Protein AF-A0A0S8EN91-F1 (afdb_monomer_lite)

Foldseek 3Di:
DPPVQVVLLVLLLVLADPQVNVQSVVLCVDPFSVLLVVLLSVLCVVLVNSVLLSLLNNLQCVVCVHDHSLQVSQLSDQFLADPQTCPPSCLLSPPVLLVQLCPQDDFLQSQLLSQLQVLQVLLVALVLADDDSYLVVCNVSSHDHQRSLSNSSSSSSSSSSGGQKKKKWFDFPVDIGIWIWGFGADPVGTFIFIDGSNDDRDPGTHTPPRCDLVHDDDPPSDPDDDGHTQKIWMWGDDSVHIDTAWIAGCDDPQHQKIFGDDDPSNPPDDHGDIDGDPSVVVVVVVVD

Secondary structure (DSSP, 8-state):
--GGGHHHHHHHHHTS-HHHHHHHHHHHHSHHHHHHHHHHHHHHHHHT-HHHHHHHHHHHHHH-SS--HHHHHHHH----SSTTS-SSTTGGG-HHHHHHHHH--SSHHHHHHHHHHHHHHHH-SGGGB---SSHHHHHHHT-B-HHHHHHHHHHHHHHTT---EEEEEEEETTEEEEEEEEEE--TTS-EEEEE-TTSSPPSSPEETTHHHHT-----TT--S--PPP-EEEEEEE-SSSEEEEEEEE-SSTTTTEEEE---TTSTTPPPSEEEE-HHHHHHHHHT-

Structure (mmCIF, N/CA/C/O backbone):
data_AF-A0A0S8EN91-F1
#
_entry.id   AF-A0A0S8EN91-F1
#
loop_
_atom_site.group_PDB
_atom_site.id
_atom_site.type_symbol
_atom_site.label_atom_id
_atom_site.label_alt_id
_atom_site.label_comp_id
_atom_site.label_asym_id
_atom_site.label_entity_id
_atom_site.label_seq_id
_atom_site.pdbx_PDB_ins_code
_atom_site.Cartn_x
_atom_site.Cartn_y
_atom_site.Cartn_z
_atom_site.occupancy
_atom_site.B_iso_or_equiv
_atom_site.auth_seq_id
_atom_site.auth_comp_id
_atom_site.auth_asym_id
_atom_site.auth_atom_id
_atom_site.pdbx_PDB_model_num
ATOM 1 N N . MET A 1 1 ? -12.663 14.207 18.074 1.00 93.38 1 MET A N 1
ATOM 2 C CA . MET A 1 1 ? -13.285 13.915 16.765 1.00 93.38 1 MET A CA 1
ATOM 3 C C . MET A 1 1 ? -14.329 14.985 16.436 1.00 93.38 1 MET A C 1
ATOM 5 O O . MET A 1 1 ? -15.054 15.358 17.364 1.00 93.38 1 MET A O 1
ATOM 9 N N . PRO A 1 2 ? -14.406 15.514 15.198 1.00 94.69 2 PRO A N 1
ATOM 10 C CA . PRO A 1 2 ? -15.497 16.395 14.769 1.00 94.69 2 PRO A CA 1
ATOM 11 C C . PRO A 1 2 ? -16.867 15.740 15.005 1.00 94.69 2 PRO A C 1
ATOM 13 O O . PRO A 1 2 ? -16.958 14.524 14.828 1.00 94.69 2 PRO A O 1
ATOM 16 N N . PRO A 1 3 ? -17.915 16.494 15.398 1.00 96.81 3 PRO A N 1
ATOM 17 C CA . PRO A 1 3 ? -19.234 15.932 15.707 1.00 96.81 3 PRO A CA 1
ATOM 18 C C . PRO A 1 3 ? -19.792 15.009 14.620 1.00 96.81 3 PRO A C 1
ATOM 20 O O . PRO A 1 3 ? -20.250 13.917 14.933 1.00 96.81 3 PRO A O 1
ATOM 23 N N . THR A 1 4 ? -19.644 15.400 13.353 1.00 96.44 4 THR A N 1
ATOM 24 C CA . THR A 1 4 ? -20.135 14.670 12.173 1.00 96.44 4 THR A CA 1
ATOM 25 C C . THR A 1 4 ? -19.460 13.320 11.925 1.00 96.44 4 THR A C 1
ATOM 27 O O . THR A 1 4 ? -19.969 12.533 11.139 1.00 96.44 4 THR A O 1
ATOM 30 N N . LEU A 1 5 ? -18.324 13.035 12.571 1.00 97.69 5 LEU A N 1
ATOM 31 C CA . LEU A 1 5 ? -17.568 11.788 12.398 1.00 97.69 5 LEU A CA 1
ATOM 32 C C . LEU A 1 5 ? -17.550 10.920 13.662 1.00 97.69 5 LEU A C 1
ATOM 34 O O . LEU A 1 5 ? -16.896 9.880 13.674 1.00 97.69 5 LEU A O 1
ATOM 38 N N . ARG A 1 6 ? -18.215 11.342 14.749 1.00 97.38 6 ARG A N 1
ATOM 39 C CA . ARG A 1 6 ? -18.190 10.616 16.034 1.00 97.38 6 ARG A CA 1
ATOM 40 C C . ARG A 1 6 ? -18.806 9.227 15.925 1.00 97.38 6 ARG A C 1
ATOM 42 O O . ARG A 1 6 ? -18.239 8.290 16.473 1.00 97.38 6 ARG A O 1
ATOM 49 N N . GLU A 1 7 ? -19.912 9.101 15.201 1.00 97.75 7 GLU A N 1
ATOM 50 C CA . GLU A 1 7 ? -20.583 7.819 14.980 1.00 97.75 7 GLU A CA 1
ATOM 51 C C . GLU A 1 7 ? -19.698 6.863 14.176 1.00 97.75 7 GLU A C 1
ATOM 53 O O . GLU A 1 7 ? -19.416 5.759 14.630 1.00 97.75 7 GLU A O 1
ATOM 58 N N . THR A 1 8 ? -19.156 7.313 13.038 1.00 98.12 8 THR A N 1
ATOM 59 C CA . THR A 1 8 ? -18.211 6.519 12.236 1.00 98.12 8 THR A CA 1
ATOM 60 C C . THR A 1 8 ? -16.987 6.106 13.055 1.00 98.12 8 THR A C 1
ATOM 62 O O . THR A 1 8 ? -16.566 4.953 13.002 1.00 98.12 8 THR A O 1
ATOM 65 N N . PHE A 1 9 ? -16.427 7.028 13.845 1.00 98.44 9 PHE A N 1
ATOM 66 C CA . PHE A 1 9 ? -15.305 6.739 14.735 1.00 98.44 9 PHE A CA 1
ATOM 67 C C . PHE A 1 9 ? -15.651 5.654 15.761 1.00 98.44 9 PHE A C 1
ATOM 69 O O . PHE A 1 9 ? -14.858 4.734 15.935 1.00 98.44 9 PHE A O 1
ATOM 76 N N . ALA A 1 10 ? -16.806 5.754 16.427 1.00 98.31 10 ALA A N 1
ATOM 77 C CA . ALA A 1 10 ? -17.246 4.782 17.425 1.00 98.31 10 ALA A CA 1
ATOM 78 C C . ALA A 1 10 ? -17.505 3.407 16.792 1.00 98.31 10 ALA A C 1
ATOM 80 O O . ALA A 1 10 ? -16.958 2.410 17.253 1.00 98.31 10 ALA A O 1
ATOM 81 N N . ARG A 1 11 ? -18.220 3.368 15.665 1.00 98.38 11 ARG A N 1
ATOM 82 C CA . ARG A 1 11 ? -18.542 2.133 14.942 1.00 98.38 11 ARG A CA 1
ATOM 83 C C . ARG A 1 11 ? -17.296 1.369 14.485 1.00 98.38 11 ARG A C 1
ATOM 85 O O . ARG A 1 11 ? -17.225 0.154 14.631 1.00 98.38 11 ARG A O 1
ATOM 92 N N . LEU A 1 12 ? -16.295 2.067 13.940 1.00 98.44 12 LEU A N 1
ATOM 93 C CA . LEU A 1 12 ? -15.030 1.437 13.533 1.00 98.44 12 LEU A CA 1
ATOM 94 C C . LEU A 1 12 ? -14.147 1.057 14.727 1.00 98.44 12 LEU A C 1
ATOM 96 O O . LEU A 1 12 ? -13.393 0.092 14.653 1.00 98.44 12 LEU A O 1
ATOM 100 N N . ARG A 1 13 ? -14.247 1.785 15.840 1.00 98.19 13 ARG A N 1
ATOM 101 C CA . ARG A 1 13 ? -13.565 1.433 17.088 1.00 98.19 13 ARG A CA 1
ATOM 102 C C . ARG A 1 13 ? -14.118 0.134 17.680 1.00 98.19 13 ARG A C 1
ATOM 104 O O . ARG A 1 13 ? -13.341 -0.693 18.139 1.00 98.19 13 ARG A O 1
ATOM 111 N N . GLU A 1 14 ? -15.434 -0.060 17.665 1.00 98.38 14 GLU A N 1
ATOM 112 C CA . GLU A 1 14 ? -16.113 -1.220 18.268 1.00 98.38 14 GLU A CA 1
ATOM 113 C C . GLU A 1 14 ? -15.706 -2.569 17.669 1.00 98.38 14 GLU A C 1
ATOM 115 O O . GLU A 1 14 ? -15.802 -3.592 18.342 1.00 98.38 14 GLU A O 1
ATOM 120 N N . VAL A 1 15 ? -15.227 -2.586 16.423 1.00 98.19 15 VAL A N 1
ATOM 121 C CA . VAL A 1 15 ? -14.801 -3.829 15.767 1.00 98.19 15 VAL A CA 1
ATOM 122 C C . VAL A 1 15 ? -13.373 -4.259 16.108 1.00 98.19 15 VAL A C 1
ATOM 124 O O . VAL A 1 15 ? -12.954 -5.334 15.685 1.00 98.19 15 VAL A O 1
ATOM 127 N N . LEU A 1 16 ? -12.630 -3.426 16.837 1.00 98.31 16 LEU A N 1
ATOM 128 C CA . LEU A 1 16 ? -11.265 -3.696 17.280 1.00 98.31 16 LEU A CA 1
ATOM 129 C C . LEU A 1 16 ? -11.263 -4.337 18.674 1.00 98.31 16 LEU A C 1
ATOM 131 O O . LEU A 1 16 ? -12.123 -4.039 19.507 1.00 98.31 16 LEU A O 1
ATOM 135 N N . SER A 1 17 ? -10.241 -5.140 18.971 1.00 97.94 17 SER A N 1
ATOM 136 C CA . SER A 1 17 ? -9.926 -5.591 20.328 1.00 97.94 17 SER A CA 1
ATOM 137 C C . SER A 1 17 ? -9.656 -4.415 21.270 1.00 97.94 17 SER A C 1
ATOM 139 O O . SER A 1 17 ? -9.252 -3.333 20.843 1.00 97.94 17 SER A O 1
ATOM 141 N N . SER A 1 18 ? -9.785 -4.626 22.583 1.00 98.00 18 SER A N 1
ATOM 142 C CA . SER A 1 18 ? -9.524 -3.586 23.593 1.00 98.00 18 SER A CA 1
ATOM 143 C C . SER A 1 18 ? -8.134 -2.944 23.464 1.00 98.00 18 SER A C 1
ATOM 145 O O . SER A 1 18 ? -7.977 -1.745 23.699 1.00 98.00 18 SER A O 1
ATOM 147 N N . ALA A 1 19 ? -7.123 -3.719 23.055 1.00 97.50 19 ALA A N 1
ATOM 148 C CA . ALA A 1 19 ? -5.770 -3.213 22.841 1.00 97.50 19 ALA A CA 1
ATOM 149 C C . ALA A 1 19 ? -5.716 -2.216 21.671 1.00 97.50 19 ALA A C 1
ATOM 151 O O . ALA A 1 19 ? -5.199 -1.106 21.827 1.00 97.50 19 ALA A O 1
ATOM 152 N N . ASN A 1 20 ? -6.305 -2.563 20.526 1.00 98.25 20 ASN A N 1
ATOM 153 C CA . ASN A 1 20 ? -6.340 -1.684 19.359 1.00 98.25 20 ASN A CA 1
ATOM 154 C C . ASN A 1 20 ? -7.375 -0.557 19.481 1.00 98.25 20 ASN A C 1
ATOM 156 O O . ASN A 1 20 ? -7.151 0.518 18.929 1.00 98.25 20 ASN A O 1
ATOM 160 N N . GLN A 1 21 ? -8.431 -0.717 20.284 1.00 98.19 21 GLN A N 1
ATOM 161 C CA . GLN A 1 21 ? -9.287 0.397 20.705 1.00 98.19 21 GLN A CA 1
ATOM 162 C C . GLN A 1 21 ? -8.473 1.465 21.442 1.00 98.19 21 GLN A C 1
ATOM 164 O O . GLN A 1 21 ? -8.584 2.648 21.131 1.00 98.19 21 GLN A O 1
ATOM 169 N N . ALA A 1 22 ? -7.582 1.065 22.356 1.00 97.75 22 ALA A N 1
ATOM 170 C CA . ALA A 1 22 ? -6.708 2.014 23.040 1.00 97.75 22 ALA A CA 1
ATOM 171 C C . ALA A 1 22 ? -5.732 2.711 22.069 1.00 97.75 22 ALA A C 1
ATOM 173 O O . ALA A 1 22 ? -5.430 3.891 22.246 1.00 97.75 22 ALA A O 1
ATOM 174 N N . VAL A 1 23 ? -5.239 2.017 21.034 1.00 97.12 23 VAL A N 1
ATOM 175 C CA . VAL A 1 23 ? -4.419 2.625 19.963 1.00 97.12 23 VAL A CA 1
ATOM 176 C C . VAL A 1 23 ? -5.234 3.646 19.167 1.00 97.12 23 VAL A C 1
ATOM 178 O O . VAL A 1 23 ? -4.770 4.767 18.960 1.00 97.12 23 VAL A O 1
ATOM 181 N N . TRP A 1 24 ? -6.451 3.279 18.766 1.00 97.62 24 TRP A N 1
ATOM 182 C CA . TRP A 1 24 ? -7.404 4.124 18.045 1.00 97.62 24 TRP A CA 1
ATOM 183 C C . TRP A 1 24 ? -7.741 5.400 18.833 1.00 97.62 24 TRP A C 1
ATOM 185 O O . TRP A 1 24 ? -7.684 6.511 18.298 1.00 97.62 24 TRP A O 1
ATOM 195 N N . ASP A 1 25 ? -7.979 5.259 20.137 1.00 97.44 25 ASP A N 1
ATOM 196 C CA . ASP A 1 25 ? -8.236 6.377 21.043 1.00 97.44 25 ASP A CA 1
ATOM 197 C C . ASP A 1 25 ? -7.000 7.273 21.190 1.00 97.44 25 ASP A C 1
ATOM 199 O O . ASP A 1 25 ? -7.108 8.493 21.064 1.00 97.44 25 ASP A O 1
ATOM 203 N N . ARG A 1 26 ? -5.797 6.709 21.372 1.00 95.75 26 ARG A N 1
ATOM 204 C CA . ARG A 1 26 ? -4.550 7.501 21.408 1.00 95.75 26 ARG A CA 1
ATOM 205 C C . ARG A 1 26 ? -4.303 8.248 20.097 1.00 95.75 26 ARG A C 1
ATOM 207 O O . ARG A 1 26 ? -3.921 9.420 20.127 1.00 95.75 26 ARG A O 1
ATOM 214 N N . ALA A 1 27 ? -4.556 7.613 18.952 1.00 94.19 27 ALA A N 1
ATOM 215 C CA . ALA A 1 27 ? -4.441 8.243 17.639 1.00 94.19 27 ALA A CA 1
ATOM 216 C C . ALA A 1 27 ? -5.359 9.474 17.525 1.00 94.19 27 ALA A C 1
ATOM 218 O O . ALA A 1 27 ? -4.936 10.510 17.016 1.00 94.19 27 ALA A O 1
ATOM 219 N N . ALA A 1 28 ? -6.569 9.418 18.091 1.00 95.62 28 ALA A N 1
ATOM 220 C CA . ALA A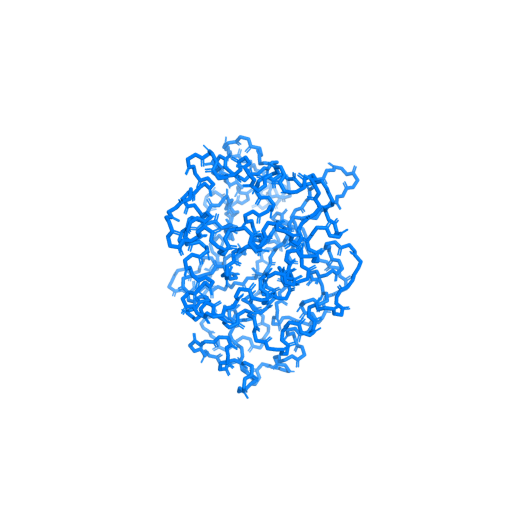 1 28 ? -7.500 10.546 18.113 1.00 95.62 28 ALA A CA 1
ATOM 221 C C . ALA A 1 28 ? -7.039 11.746 18.969 1.00 95.62 28 ALA A C 1
ATOM 223 O O . ALA A 1 28 ? -7.580 12.844 18.797 1.00 95.62 28 ALA A O 1
ATOM 224 N N . HIS A 1 29 ? -6.057 11.557 19.860 1.00 93.75 29 HIS A N 1
ATOM 225 C CA . HIS A 1 29 ? -5.486 12.601 20.722 1.00 93.75 29 HIS A CA 1
ATOM 226 C C . HIS A 1 29 ? -4.140 13.150 20.216 1.00 93.75 29 HIS A C 1
ATOM 228 O O . HIS A 1 29 ? -3.731 14.236 20.619 1.00 93.75 29 HIS A O 1
ATOM 234 N N . SER A 1 30 ? -3.458 12.448 19.308 1.00 90.94 30 SER A N 1
ATOM 235 C CA . SER A 1 30 ? -2.200 12.905 18.704 1.00 90.94 30 SER A CA 1
ATOM 236 C C . SER A 1 30 ? -2.473 13.820 17.498 1.00 90.94 30 SER A C 1
ATOM 238 O O . SER A 1 30 ? -3.222 13.404 16.617 1.00 90.94 30 SER A O 1
ATOM 240 N N . PRO A 1 31 ? -1.873 15.025 17.379 1.00 90.12 31 PRO A N 1
ATOM 241 C CA . PRO A 1 31 ? -2.202 15.974 16.308 1.00 90.12 31 PRO A CA 1
ATOM 242 C C . PRO A 1 31 ? -2.113 15.397 14.888 1.00 90.12 31 PRO A C 1
ATOM 244 O O . PRO A 1 31 ? -3.060 15.529 14.115 1.00 90.12 31 PRO A O 1
ATOM 247 N N . PHE A 1 32 ? -1.013 14.712 14.556 1.00 87.88 32 PHE A N 1
ATOM 248 C CA . PHE A 1 32 ? -0.814 14.127 13.226 1.00 87.88 32 PHE A CA 1
ATOM 249 C C . PHE A 1 32 ? -1.827 13.010 12.937 1.00 87.88 32 PHE A C 1
ATOM 251 O O . PHE A 1 32 ? -2.553 13.061 11.943 1.00 87.88 32 PHE A O 1
ATOM 258 N N . HIS A 1 33 ? -1.920 12.026 13.837 1.00 91.62 33 HIS A N 1
ATOM 259 C CA . HIS A 1 33 ? -2.806 10.876 13.664 1.00 91.62 33 HIS A CA 1
ATOM 260 C C . HIS A 1 33 ? -4.281 11.280 13.690 1.00 91.62 33 HIS A C 1
ATOM 262 O O . HIS A 1 33 ? -5.071 10.737 12.929 1.00 91.62 33 HIS A O 1
ATOM 268 N N . ARG A 1 34 ? -4.657 12.278 14.495 1.00 93.44 34 ARG A N 1
ATOM 269 C CA . ARG A 1 34 ? -6.014 12.827 14.533 1.00 93.44 34 ARG A CA 1
ATOM 270 C C . ARG A 1 34 ? -6.393 13.444 13.196 1.00 93.44 34 ARG A C 1
ATOM 272 O O . ARG A 1 34 ? -7.492 13.183 12.724 1.00 93.44 34 ARG A O 1
ATOM 279 N N . THR A 1 35 ? -5.517 14.246 12.589 1.00 91.62 35 THR A N 1
ATOM 280 C CA . THR A 1 35 ? -5.774 14.839 11.266 1.00 91.62 35 THR A CA 1
ATOM 281 C C . THR A 1 35 ? -5.930 13.756 10.207 1.00 91.62 35 THR A C 1
ATOM 283 O O . THR A 1 35 ? -6.902 13.780 9.455 1.00 91.62 35 THR A O 1
ATOM 286 N N . TYR A 1 36 ? -5.033 12.769 10.204 1.00 91.31 36 TYR A N 1
ATOM 287 C CA . TYR A 1 36 ? -5.117 11.622 9.304 1.00 91.31 36 TYR A CA 1
ATOM 288 C C . TYR A 1 36 ? -6.430 10.847 9.487 1.00 91.31 36 TYR A C 1
ATOM 290 O O . TYR A 1 36 ? -7.153 10.599 8.527 1.00 91.31 36 TYR A O 1
ATOM 298 N N . LEU A 1 37 ? -6.773 10.509 10.730 1.00 93.81 37 LEU A N 1
ATOM 299 C CA . LEU A 1 37 ? -7.965 9.742 11.059 1.00 93.81 37 LEU A CA 1
ATOM 300 C C . LEU A 1 37 ? -9.236 10.503 10.676 1.00 93.81 37 LEU A C 1
ATOM 302 O O . LEU A 1 37 ? -10.096 9.948 10.009 1.00 93.81 37 LEU A O 1
ATOM 306 N N . VAL A 1 38 ? -9.341 11.788 11.025 1.00 94.88 38 VAL A N 1
ATOM 307 C CA . VAL A 1 38 ? -10.465 12.646 10.610 1.00 94.88 38 VAL A CA 1
ATOM 308 C C . VAL A 1 38 ? -10.626 12.639 9.096 1.00 94.88 38 VAL A C 1
ATOM 310 O O . VAL A 1 38 ? -11.744 12.493 8.605 1.00 94.88 38 VAL A O 1
ATOM 313 N N . ASN A 1 39 ? -9.515 12.775 8.371 1.00 92.19 39 ASN A N 1
ATOM 314 C CA . ASN A 1 39 ? -9.512 12.751 6.922 1.00 92.19 39 ASN A CA 1
ATOM 315 C C . ASN A 1 39 ? -10.056 11.404 6.422 1.00 92.19 39 ASN A C 1
ATOM 317 O O . ASN A 1 39 ? -11.104 11.396 5.784 1.00 92.19 39 ASN A O 1
ATOM 321 N N . MET A 1 40 ? -9.452 10.275 6.811 1.00 92.88 40 MET A N 1
ATOM 322 C CA . MET A 1 40 ? -9.872 8.934 6.376 1.00 92.88 40 MET A CA 1
ATOM 323 C C . MET A 1 40 ? -11.323 8.599 6.739 1.00 92.88 40 MET A C 1
ATOM 325 O O . MET A 1 40 ? -12.033 8.017 5.924 1.00 92.88 40 MET A O 1
ATOM 329 N N . LEU A 1 41 ? -11.800 9.001 7.919 1.00 95.19 41 LEU A N 1
ATOM 330 C CA . LEU A 1 41 ? -13.192 8.789 8.322 1.00 95.19 41 LEU A CA 1
ATOM 331 C C . LEU A 1 41 ? -14.158 9.613 7.474 1.00 95.19 41 LEU A C 1
ATOM 333 O O . LEU A 1 41 ? -15.165 9.085 7.014 1.00 95.19 41 LEU A O 1
ATOM 337 N N . TYR A 1 42 ? -13.839 10.883 7.211 1.00 94.44 42 TYR A N 1
ATOM 338 C CA . TYR A 1 42 ? -14.623 11.696 6.284 1.00 94.44 42 TYR A CA 1
ATOM 339 C C . TYR A 1 42 ? -14.674 11.051 4.896 1.00 94.44 42 TYR A C 1
ATOM 341 O O . TYR A 1 42 ? -15.748 10.970 4.301 1.00 94.44 42 TYR A O 1
ATOM 349 N N . ARG A 1 43 ? -13.536 10.537 4.409 1.00 91.38 43 ARG A N 1
ATOM 350 C CA . ARG A 1 43 ? -13.439 9.829 3.127 1.00 91.38 43 ARG A CA 1
ATOM 351 C C . ARG A 1 43 ? -14.355 8.614 3.084 1.00 91.38 43 ARG A C 1
ATOM 353 O O . ARG A 1 43 ? -15.216 8.546 2.211 1.00 91.38 43 ARG A O 1
ATOM 360 N N . ALA A 1 44 ? -14.202 7.713 4.050 1.00 93.94 44 ALA A N 1
ATOM 361 C CA . ALA A 1 44 ? -14.976 6.482 4.138 1.00 93.94 44 ALA A CA 1
ATOM 362 C C . ALA A 1 44 ? -16.484 6.759 4.222 1.00 93.94 44 ALA A C 1
ATOM 364 O O . ALA A 1 44 ? -17.258 6.153 3.484 1.00 93.94 44 ALA A O 1
ATOM 365 N N . SER A 1 45 ? -16.898 7.725 5.050 1.00 95.38 45 SER A N 1
ATOM 366 C CA . SER A 1 45 ? -18.308 8.105 5.182 1.00 95.38 45 SER A CA 1
ATOM 367 C C . SER A 1 45 ? -18.867 8.741 3.910 1.00 95.38 45 SER A C 1
ATOM 369 O O . SER A 1 45 ? -19.998 8.454 3.534 1.00 95.38 45 SER A O 1
ATOM 371 N N . ARG A 1 46 ? -18.093 9.588 3.217 1.00 94.25 46 ARG A N 1
ATOM 372 C CA . ARG A 1 46 ? -18.549 10.264 1.989 1.00 94.25 46 ARG A CA 1
ATOM 373 C C . ARG A 1 46 ? -18.725 9.319 0.810 1.00 94.25 46 ARG A C 1
ATOM 375 O O . ARG A 1 46 ? -19.607 9.568 -0.004 1.00 94.25 46 ARG A O 1
ATOM 382 N N . VAL A 1 47 ? -17.895 8.282 0.708 1.00 93.31 47 VAL A N 1
ATOM 383 C CA . VAL A 1 47 ? -17.980 7.295 -0.383 1.00 93.31 47 VAL A CA 1
ATOM 384 C C . VAL A 1 47 ? -18.763 6.037 0.006 1.00 93.31 47 VAL A C 1
ATOM 386 O O . VAL A 1 47 ? -18.910 5.148 -0.821 1.00 93.31 47 VAL A O 1
ATOM 389 N N . GLY A 1 48 ? -19.285 5.970 1.236 1.00 95.44 48 GLY A N 1
ATOM 390 C CA . GLY A 1 48 ? -20.179 4.900 1.683 1.00 95.44 48 GLY A CA 1
ATOM 391 C C . GLY A 1 48 ? -19.501 3.555 1.957 1.00 95.44 48 GLY A C 1
ATOM 392 O O . GLY A 1 48 ? -20.160 2.537 1.819 1.00 95.44 48 GLY A O 1
ATOM 393 N N . VAL A 1 49 ? -18.220 3.540 2.351 1.00 96.12 49 VAL A N 1
ATOM 394 C CA . VAL A 1 49 ? -17.413 2.304 2.524 1.00 96.12 49 VAL A CA 1
ATOM 395 C C . VAL A 1 49 ? -17.027 2.009 3.979 1.00 96.12 49 VAL A C 1
ATOM 397 O O . VAL A 1 49 ? -15.994 1.406 4.278 1.00 96.12 49 VAL A O 1
ATOM 400 N N . VAL A 1 50 ? -17.816 2.514 4.930 1.00 97.56 50 VAL A N 1
ATOM 401 C CA . VAL A 1 50 ? -17.549 2.340 6.370 1.00 97.56 50 VAL A CA 1
ATOM 402 C C . VAL A 1 50 ? -17.621 0.862 6.766 1.00 97.56 50 VAL A C 1
ATOM 404 O O . VAL A 1 50 ? -16.845 0.416 7.609 1.00 97.56 50 VAL A O 1
ATOM 407 N N . ASP A 1 51 ? -18.509 0.093 6.146 1.00 98.25 51 ASP A N 1
ATOM 408 C CA . ASP A 1 51 ? -18.755 -1.313 6.472 1.00 98.25 51 ASP A CA 1
ATOM 409 C C . ASP A 1 51 ? -17.593 -2.189 5.999 1.00 98.25 51 ASP A C 1
ATOM 411 O O . ASP A 1 51 ? -17.071 -3.016 6.750 1.00 98.25 51 ASP A O 1
ATOM 415 N N . GLU A 1 52 ? -17.114 -1.950 4.783 1.00 98.25 52 GLU A N 1
ATOM 416 C CA . GLU A 1 52 ? -15.942 -2.606 4.219 1.00 98.25 52 GLU A CA 1
ATOM 417 C C . GLU A 1 52 ? -14.688 -2.244 5.012 1.00 98.25 52 GLU A C 1
ATOM 419 O O . GLU A 1 52 ? -13.885 -3.123 5.334 1.00 98.25 52 GLU A O 1
ATOM 424 N N . LEU A 1 53 ? -14.541 -0.977 5.412 1.00 97.94 53 LEU A N 1
ATOM 425 C CA . LEU A 1 53 ? -13.448 -0.557 6.282 1.00 97.94 53 LEU A CA 1
ATOM 426 C C . LEU A 1 53 ? -13.508 -1.249 7.652 1.00 97.94 53 LEU A C 1
ATOM 428 O O . LEU A 1 53 ? -12.470 -1.648 8.178 1.00 97.94 53 LEU A O 1
ATOM 432 N N . ALA A 1 54 ? -14.703 -1.461 8.208 1.00 98.50 54 ALA A N 1
ATOM 433 C CA . ALA A 1 54 ? -14.878 -2.231 9.436 1.00 98.50 54 ALA A CA 1
ATOM 434 C C . ALA A 1 54 ? -14.421 -3.690 9.258 1.00 98.50 54 ALA A C 1
ATOM 436 O O . ALA A 1 54 ? -13.753 -4.239 10.135 1.00 98.50 54 ALA A O 1
ATOM 437 N N . VAL A 1 55 ? -14.717 -4.319 8.113 1.00 98.62 55 VAL A N 1
ATOM 438 C CA . VAL A 1 55 ? -14.210 -5.664 7.779 1.00 98.62 55 VAL A CA 1
ATOM 439 C C . VAL A 1 55 ? -12.682 -5.675 7.714 1.00 98.62 55 VAL A C 1
ATOM 441 O O . VAL A 1 55 ? -12.051 -6.569 8.279 1.00 98.62 55 VAL A O 1
ATOM 444 N N . VAL A 1 56 ? -12.074 -4.675 7.073 1.00 98.19 56 VAL A N 1
ATOM 445 C CA . VAL A 1 56 ? -10.613 -4.537 7.016 1.00 98.19 56 VAL A CA 1
ATOM 446 C C . VAL A 1 56 ? -10.009 -4.386 8.413 1.00 98.19 56 VAL A C 1
ATOM 448 O O . VAL A 1 56 ? -9.022 -5.052 8.721 1.00 98.19 56 VAL A O 1
ATOM 451 N N . LEU A 1 57 ? -10.606 -3.562 9.276 1.00 98.50 57 LEU A N 1
ATOM 452 C CA . LEU A 1 57 ? -10.136 -3.370 10.649 1.00 98.50 57 LEU A CA 1
ATOM 453 C C . LEU A 1 57 ? -10.249 -4.643 11.493 1.00 98.50 57 LEU A C 1
ATOM 455 O O . LEU A 1 57 ? -9.325 -4.937 12.243 1.00 98.50 57 LEU A O 1
ATOM 459 N N . LYS A 1 58 ? -11.308 -5.446 11.321 1.00 98.50 58 LYS A N 1
ATOM 460 C CA . LYS A 1 58 ? -11.406 -6.773 11.959 1.00 98.50 58 LYS A CA 1
ATOM 461 C C . LYS A 1 58 ? -10.275 -7.700 11.519 1.00 98.50 58 LYS A C 1
ATOM 463 O O . LYS A 1 58 ? -9.677 -8.380 12.347 1.00 98.50 58 LYS A O 1
ATOM 468 N N . ARG A 1 59 ? -9.965 -7.720 10.217 1.00 98.38 59 ARG A N 1
ATOM 469 C CA . ARG A 1 59 ? -8.850 -8.515 9.676 1.00 98.38 59 ARG A CA 1
ATOM 470 C C . ARG A 1 59 ? -7.516 -8.034 10.244 1.00 98.38 59 ARG A C 1
ATOM 472 O O . ARG A 1 59 ? -6.731 -8.860 10.693 1.00 98.38 59 ARG A O 1
ATOM 479 N N . PHE A 1 60 ? -7.296 -6.719 10.277 1.00 98.12 60 PHE A N 1
ATOM 480 C CA . PHE A 1 60 ? -6.108 -6.102 10.869 1.00 98.12 60 PHE A CA 1
ATOM 481 C C . PHE A 1 60 ? -5.942 -6.474 12.343 1.00 98.12 60 PHE A C 1
ATOM 483 O O . PHE A 1 60 ? -4.871 -6.914 12.746 1.00 98.12 60 PHE A O 1
ATOM 490 N N . ASP A 1 61 ? -7.005 -6.342 13.132 1.00 98.19 61 ASP A N 1
ATOM 491 C CA . ASP A 1 61 ? -6.997 -6.662 14.557 1.00 98.19 61 ASP A CA 1
ATOM 492 C C . ASP A 1 61 ? -6.676 -8.139 14.810 1.00 98.19 61 ASP A C 1
ATOM 494 O O . ASP A 1 61 ? -5.876 -8.456 15.686 1.00 98.19 61 ASP A O 1
ATOM 498 N N . HIS A 1 62 ? -7.218 -9.034 13.981 1.00 97.56 62 HIS A N 1
ATOM 499 C CA . HIS A 1 62 ? -6.926 -10.462 14.054 1.00 97.56 62 HIS A CA 1
ATOM 500 C C . HIS A 1 62 ? -5.445 -10.779 13.793 1.00 97.56 62 HIS A C 1
ATOM 502 O O . HIS A 1 62 ? -4.854 -11.589 14.506 1.00 97.56 62 HIS A O 1
ATOM 508 N N . VAL A 1 63 ? -4.829 -10.144 12.790 1.00 96.31 63 VAL A N 1
ATOM 509 C CA . VAL A 1 63 ? -3.424 -10.412 12.427 1.00 96.31 63 VAL A CA 1
ATOM 510 C C . VAL A 1 63 ? -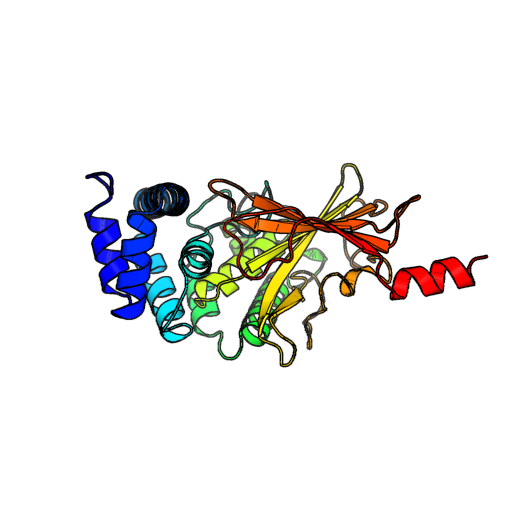2.419 -9.631 13.275 1.00 96.31 63 VAL A C 1
ATOM 512 O O . VAL A 1 63 ? -1.259 -10.026 13.377 1.00 96.31 63 VAL A O 1
ATOM 515 N N . ARG A 1 64 ? -2.844 -8.516 13.878 1.00 94.69 64 ARG A N 1
ATOM 516 C CA . ARG A 1 64 ? -2.035 -7.627 14.721 1.00 94.69 64 ARG A CA 1
ATOM 517 C C . ARG A 1 64 ? -2.847 -7.210 15.959 1.00 94.69 64 ARG A C 1
ATOM 519 O O . ARG A 1 64 ? -3.240 -6.046 16.068 1.00 94.69 64 ARG A O 1
ATOM 526 N N . PRO A 1 65 ? -3.053 -8.119 16.934 1.00 91.25 65 PRO A N 1
ATOM 527 C CA . PRO A 1 65 ? -3.846 -7.834 18.139 1.00 91.25 65 PRO A CA 1
ATOM 528 C C . PRO A 1 65 ? -3.211 -6.763 19.038 1.00 91.25 65 PRO A C 1
ATOM 530 O O . PRO A 1 65 ? -3.868 -6.187 19.900 1.00 91.25 65 PRO A O 1
ATOM 533 N N . GLN A 1 66 ? -1.923 -6.483 18.836 1.00 91.88 66 GLN A N 1
ATOM 534 C CA . GLN A 1 66 ? -1.204 -5.378 19.453 1.00 91.88 66 GLN A CA 1
ATOM 535 C C . GLN A 1 66 ? -0.525 -4.573 18.350 1.00 91.88 66 GLN A C 1
ATOM 537 O O . GLN A 1 66 ? 0.496 -4.990 17.805 1.00 91.88 66 GLN A O 1
ATOM 542 N N . SER A 1 67 ? -1.116 -3.434 17.998 1.00 93.69 67 SER A N 1
ATOM 543 C CA . SER A 1 67 ? -0.573 -2.544 16.976 1.00 93.69 67 SER A CA 1
ATOM 544 C C . SER A 1 67 ? -0.063 -1.223 17.547 1.00 93.69 67 SER A C 1
ATOM 546 O O . SER A 1 67 ? -0.318 -0.860 18.699 1.00 93.69 67 SER A O 1
ATOM 548 N N . ASP A 1 68 ? 0.661 -0.486 16.712 1.00 91.88 68 ASP A N 1
ATOM 549 C CA . ASP A 1 68 ? 0.974 0.917 16.936 1.00 91.88 68 ASP A CA 1
ATOM 550 C C . ASP A 1 68 ? 0.073 1.824 16.065 1.00 91.88 68 ASP A C 1
ATOM 552 O O . ASP A 1 68 ? -0.577 1.356 15.118 1.00 91.88 68 ASP A O 1
ATOM 556 N N . PRO A 1 69 ? 0.012 3.139 16.356 1.00 91.75 69 PRO A N 1
ATOM 557 C CA . PRO A 1 69 ? -0.779 4.067 15.555 1.00 91.75 69 PRO A CA 1
ATOM 558 C C . PRO A 1 69 ? -0.379 4.099 14.077 1.00 91.75 69 PRO A C 1
ATOM 560 O O . PRO A 1 69 ? -1.232 4.345 13.227 1.00 91.75 69 PRO A O 1
ATOM 563 N N . ALA A 1 70 ? 0.889 3.860 13.740 1.00 88.94 70 ALA A N 1
ATOM 564 C CA . ALA A 1 70 ? 1.356 3.965 12.368 1.00 88.94 70 ALA A CA 1
ATOM 565 C C . ALA A 1 70 ? 0.863 2.801 11.499 1.00 88.94 70 ALA A C 1
ATOM 567 O O . ALA A 1 70 ? 0.425 3.042 10.370 1.00 88.94 70 ALA A O 1
ATOM 568 N N . ALA A 1 71 ? 0.877 1.578 12.029 1.00 92.00 71 ALA A N 1
ATOM 569 C CA . ALA A 1 71 ? 0.313 0.397 11.389 1.00 92.00 71 ALA A CA 1
ATOM 570 C C . ALA A 1 71 ? -1.204 0.543 11.210 1.00 92.00 71 ALA A C 1
ATOM 572 O O . ALA A 1 71 ? -1.723 0.316 10.117 1.00 92.00 71 ALA A O 1
ATOM 573 N N . LEU A 1 72 ? -1.898 1.004 12.255 1.00 93.81 72 LEU A N 1
ATOM 574 C CA . LEU A 1 72 ? -3.336 1.253 12.199 1.00 93.81 72 LEU A CA 1
ATOM 575 C C . LEU A 1 72 ? -3.687 2.319 11.151 1.00 93.81 72 LEU A C 1
ATOM 577 O O . LEU A 1 72 ? -4.612 2.134 10.375 1.00 93.81 72 LEU A O 1
ATOM 581 N N . MET A 1 73 ? -2.951 3.430 11.076 1.00 91.88 73 MET A N 1
ATOM 582 C CA . MET A 1 73 ? -3.209 4.434 10.037 1.00 91.88 73 MET A CA 1
ATOM 583 C C . MET A 1 73 ? -2.869 3.910 8.634 1.00 91.88 73 MET A C 1
ATOM 585 O O . MET A 1 73 ? -3.534 4.287 7.677 1.00 91.88 73 MET A O 1
ATOM 589 N N . ASP A 1 74 ? -1.871 3.032 8.483 1.00 91.31 74 ASP A N 1
ATOM 590 C CA . ASP A 1 74 ? -1.531 2.480 7.166 1.00 91.31 74 ASP A CA 1
ATOM 591 C C . ASP A 1 74 ? -2.631 1.593 6.585 1.00 91.31 74 ASP A C 1
ATOM 593 O O . ASP A 1 74 ? -2.932 1.708 5.396 1.00 91.31 74 ASP A O 1
ATOM 597 N N . VAL A 1 75 ? -3.307 0.786 7.408 1.00 93.31 75 VAL A N 1
ATOM 598 C CA . VAL A 1 75 ? -4.398 -0.062 6.905 1.00 93.31 75 VAL A CA 1
ATOM 599 C C . VAL A 1 75 ? -5.627 0.749 6.464 1.00 93.31 75 VAL A C 1
ATOM 601 O O . VAL A 1 75 ? -6.365 0.318 5.573 1.00 93.31 75 VAL A O 1
ATOM 604 N N . LEU A 1 76 ? -5.821 1.952 7.022 1.00 92.50 76 LEU A N 1
ATOM 605 C CA . LEU A 1 76 ? -6.888 2.882 6.627 1.00 92.50 76 LEU A CA 1
ATOM 606 C C . LEU A 1 76 ? -6.627 3.559 5.272 1.00 92.50 76 LEU A C 1
ATOM 608 O O . LEU A 1 76 ? -7.560 4.072 4.657 1.00 92.50 76 LEU A O 1
ATOM 612 N N . PHE A 1 77 ? -5.380 3.580 4.798 1.00 86.75 77 PHE A N 1
ATOM 613 C CA . PHE A 1 77 ? -5.009 4.350 3.615 1.00 86.75 77 PHE A CA 1
ATOM 614 C C . PHE A 1 77 ? -5.608 3.774 2.328 1.00 86.75 77 PHE A C 1
ATOM 616 O O . PHE A 1 77 ? -5.411 2.607 1.996 1.00 86.75 77 PHE A O 1
ATOM 623 N N . TYR A 1 78 ? -6.306 4.596 1.551 1.00 71.50 78 TYR A N 1
ATOM 624 C CA . TYR A 1 78 ? -7.095 4.147 0.395 1.00 71.50 78 TYR A CA 1
ATOM 625 C C . TYR A 1 78 ? -6.298 4.007 -0.919 1.00 71.50 78 TYR A C 1
ATOM 627 O O . TYR A 1 78 ? -6.869 3.619 -1.931 1.00 71.50 78 TYR A O 1
ATOM 635 N N . ARG A 1 79 ? -5.003 4.352 -0.926 1.00 71.44 79 ARG A N 1
ATOM 636 C CA . ARG A 1 79 ? -4.223 4.652 -2.138 1.00 71.44 79 ARG A CA 1
ATOM 637 C C . ARG A 1 79 ? -2.992 3.752 -2.273 1.00 71.44 79 ARG A C 1
ATOM 639 O O . ARG A 1 79 ? -2.251 3.576 -1.306 1.00 71.44 79 ARG A O 1
ATOM 646 N N . GLY A 1 80 ? -2.739 3.183 -3.447 1.00 58.16 80 GLY A N 1
ATOM 647 C CA . GLY A 1 80 ? -1.668 2.205 -3.637 1.00 58.16 80 GLY A CA 1
ATOM 648 C C . GLY A 1 80 ? -0.305 2.715 -4.105 1.00 58.16 80 GLY A C 1
ATOM 649 O O . GLY A 1 80 ? 0.561 1.877 -4.326 1.00 58.16 80 GLY A O 1
ATOM 650 N N . GLY A 1 81 ? -0.065 4.021 -4.250 1.00 56.97 81 GLY A N 1
ATOM 651 C CA . GLY A 1 81 ? 1.313 4.528 -4.349 1.00 56.97 81 GLY A CA 1
ATOM 652 C C . GLY A 1 81 ? 1.666 5.796 -5.109 1.00 56.97 81 GLY A C 1
ATOM 653 O O . GLY A 1 81 ? 2.701 6.395 -4.833 1.00 56.97 81 GLY A O 1
ATOM 654 N N . ASP A 1 82 ? 0.857 6.163 -6.096 1.00 67.88 82 ASP A N 1
ATOM 655 C CA . ASP A 1 82 ? 1.229 7.140 -7.120 1.00 67.88 82 ASP A CA 1
ATOM 656 C C . ASP A 1 82 ? 0.162 8.235 -7.282 1.00 67.88 82 ASP A C 1
ATOM 658 O O . ASP A 1 82 ? -1.006 8.008 -6.953 1.00 67.88 82 ASP A O 1
ATOM 662 N N . LEU A 1 83 ? 0.549 9.402 -7.813 1.00 64.25 83 LEU A N 1
ATOM 663 C CA . LEU A 1 83 ? -0.343 10.535 -8.108 1.00 64.25 83 LEU A CA 1
ATOM 664 C C . LEU A 1 83 ? -1.549 10.130 -8.967 1.00 64.25 83 LEU A C 1
ATOM 666 O O . LEU A 1 83 ? -2.619 10.725 -8.841 1.00 64.25 83 LEU A O 1
ATOM 670 N N . GLY A 1 84 ? -1.392 9.113 -9.819 1.00 72.56 84 GLY A N 1
ATOM 671 C CA . GLY A 1 84 ? -2.495 8.554 -10.591 1.00 72.56 84 GLY A CA 1
ATOM 672 C C . GLY A 1 84 ? -3.368 7.556 -9.828 1.00 72.56 84 GLY A C 1
ATOM 673 O O . GLY A 1 84 ? -4.500 7.338 -10.248 1.00 72.56 84 GLY A O 1
ATOM 674 N N . ALA A 1 85 ? -2.874 6.907 -8.768 1.00 75.88 85 ALA A N 1
ATOM 675 C CA . ALA A 1 85 ? -3.541 5.805 -8.058 1.00 75.88 85 ALA A CA 1
ATOM 676 C C . ALA A 1 85 ? -4.670 6.276 -7.126 1.00 75.88 85 ALA A C 1
ATOM 678 O O . ALA A 1 85 ? -4.637 7.388 -6.594 1.00 75.88 85 ALA A O 1
ATOM 679 N N . GLY A 1 86 ? -5.665 5.410 -6.899 1.00 74.00 86 GLY A N 1
ATOM 680 C CA . GLY A 1 86 ? -6.777 5.686 -5.988 1.00 74.00 86 GLY A CA 1
ATOM 681 C C . GLY A 1 86 ? -7.532 6.983 -6.302 1.00 74.00 86 GLY A C 1
ATOM 682 O O . GLY A 1 86 ? -7.831 7.751 -5.386 1.00 74.00 86 GLY A O 1
ATOM 683 N N . ILE A 1 87 ? -7.806 7.264 -7.585 1.00 82.00 87 ILE A N 1
ATOM 684 C CA . ILE A 1 87 ? -8.622 8.427 -7.993 1.00 82.00 87 ILE A CA 1
ATOM 685 C C . ILE A 1 87 ? -9.994 8.356 -7.317 1.00 82.00 87 ILE A C 1
ATOM 687 O O . ILE A 1 87 ? -10.436 9.327 -6.702 1.00 82.00 87 ILE A O 1
ATOM 691 N N . LEU A 1 88 ? -10.629 7.183 -7.374 1.00 87.75 88 LEU A N 1
ATOM 692 C CA . LEU A 1 88 ? -11.860 6.885 -6.655 1.00 87.75 88 LEU A CA 1
ATOM 693 C C . LEU A 1 88 ? -11.533 6.106 -5.383 1.00 87.75 88 LEU A C 1
ATOM 695 O O . LEU A 1 88 ? -11.023 4.990 -5.424 1.00 87.75 88 LEU A O 1
ATOM 699 N N . TRP A 1 89 ? -11.831 6.703 -4.231 1.00 83.62 89 TRP A N 1
ATOM 700 C CA . TRP A 1 89 ? -11.408 6.156 -2.936 1.00 83.62 89 TRP A CA 1
ATOM 701 C C . TRP A 1 89 ? -12.107 4.844 -2.584 1.00 83.62 89 TRP A C 1
ATOM 703 O O . TRP A 1 89 ? -11.549 4.024 -1.860 1.00 83.62 89 TRP A O 1
ATOM 713 N N . GLY A 1 90 ? -13.323 4.655 -3.102 1.00 90.19 90 GLY A N 1
ATOM 714 C CA . GLY A 1 90 ? -14.107 3.442 -2.903 1.00 90.19 90 GLY A CA 1
ATOM 715 C C . GLY A 1 90 ? -13.599 2.237 -3.695 1.00 90.19 90 GLY A C 1
ATOM 716 O O . GLY A 1 90 ? -13.905 1.114 -3.310 1.00 90.19 90 GLY A O 1
ATOM 717 N N . ASP A 1 91 ? -12.794 2.428 -4.749 1.00 92.81 91 ASP A N 1
ATOM 718 C CA . ASP A 1 91 ? -12.412 1.331 -5.652 1.00 92.81 91 ASP A CA 1
ATOM 719 C C . ASP A 1 91 ? -11.639 0.224 -4.943 1.00 92.81 91 ASP A C 1
ATOM 721 O O . ASP A 1 91 ? -11.820 -0.957 -5.245 1.00 92.81 91 ASP A O 1
ATOM 725 N N . ARG A 1 92 ? -10.807 0.596 -3.962 1.00 92.62 92 ARG A N 1
ATOM 726 C CA . ARG A 1 92 ? -10.097 -0.363 -3.116 1.00 92.62 92 ARG A CA 1
ATOM 727 C C . ARG A 1 92 ? -11.066 -1.369 -2.487 1.00 92.62 92 ARG A C 1
ATOM 729 O O . ARG A 1 92 ? -10.698 -2.524 -2.311 1.00 92.62 92 ARG A O 1
ATOM 736 N N . PHE A 1 93 ? -12.291 -0.961 -2.166 1.00 95.62 93 PHE A N 1
ATOM 737 C CA . PHE A 1 93 ? -13.304 -1.786 -1.508 1.00 95.62 93 PHE A CA 1
ATOM 738 C C . PHE A 1 93 ? -14.237 -2.514 -2.484 1.00 95.62 93 PHE A C 1
ATOM 740 O O . PHE A 1 93 ? -15.237 -3.086 -2.057 1.00 95.62 93 PHE A O 1
ATOM 747 N N . HIS A 1 94 ? -13.913 -2.552 -3.783 1.00 95.75 94 HIS A N 1
ATOM 748 C CA . HIS A 1 94 ? -14.694 -3.304 -4.764 1.00 95.75 94 HIS A CA 1
ATOM 749 C C . HIS A 1 94 ? -14.939 -4.757 -4.292 1.00 95.75 94 HIS A C 1
ATOM 751 O O . HIS A 1 94 ? -13.981 -5.411 -3.857 1.00 95.75 94 HIS A O 1
ATOM 757 N N . PRO A 1 95 ? -16.164 -5.316 -4.411 1.00 96.88 95 PRO A N 1
ATOM 758 C CA . PRO A 1 95 ? -16.506 -6.624 -3.839 1.00 96.88 95 PRO A CA 1
ATOM 759 C C . PRO A 1 95 ? -15.550 -7.757 -4.230 1.00 96.88 95 PRO A C 1
ATOM 761 O O . PRO A 1 95 ? -15.152 -8.557 -3.384 1.00 96.88 95 PRO A O 1
ATOM 764 N N . HIS A 1 96 ? -15.105 -7.790 -5.492 1.00 96.25 96 HIS A N 1
ATOM 765 C CA . HIS A 1 96 ? -14.131 -8.788 -5.951 1.00 96.25 96 HIS A CA 1
ATOM 766 C C . HIS A 1 96 ? -12.780 -8.667 -5.228 1.00 96.25 96 HIS A C 1
ATOM 768 O O . HIS A 1 96 ? -12.205 -9.684 -4.852 1.00 96.25 96 HIS A O 1
ATOM 774 N N . LEU A 1 97 ? -12.295 -7.443 -4.981 1.00 97.25 97 LEU A N 1
ATOM 775 C CA . LEU A 1 97 ? -11.049 -7.217 -4.242 1.00 97.25 97 LEU A CA 1
ATOM 776 C C . LEU A 1 97 ? -11.217 -7.552 -2.759 1.00 97.25 97 LEU A C 1
ATOM 778 O O . LEU A 1 97 ? -10.335 -8.165 -2.166 1.00 97.25 97 LEU A O 1
ATOM 782 N N . MET A 1 98 ? -12.351 -7.192 -2.152 1.00 98.19 98 MET A N 1
ATOM 783 C CA . MET A 1 98 ? -12.647 -7.506 -0.749 1.00 98.19 98 MET A CA 1
ATOM 784 C C . MET A 1 98 ? -12.750 -9.011 -0.491 1.00 98.19 98 MET A C 1
ATOM 786 O O . MET A 1 98 ? -12.262 -9.491 0.542 1.00 98.19 98 MET A O 1
ATOM 790 N N . SER A 1 99 ? -13.358 -9.741 -1.432 1.00 98.25 99 SER A N 1
ATOM 791 C CA . SER A 1 99 ? -13.450 -11.200 -1.418 1.00 98.25 99 SER A CA 1
ATOM 792 C C . SER A 1 99 ? -12.077 -11.840 -1.608 1.00 98.25 99 SER A C 1
ATOM 794 O O . SER A 1 99 ? -11.667 -12.645 -0.776 1.00 98.25 99 SER A O 1
ATOM 796 N N . ALA A 1 100 ? -11.334 -11.441 -2.646 1.00 98.25 100 ALA A N 1
ATOM 797 C CA . ALA A 1 100 ? -9.997 -11.964 -2.920 1.00 98.25 100 ALA A CA 1
ATOM 798 C C . ALA A 1 100 ? -9.042 -11.731 -1.743 1.00 98.25 100 ALA A C 1
ATOM 800 O O . ALA A 1 100 ? -8.392 -12.662 -1.280 1.00 98.25 100 ALA A O 1
ATOM 801 N N . ALA A 1 101 ? -9.035 -10.520 -1.182 1.00 98.25 101 ALA A N 1
ATOM 802 C CA . ALA A 1 101 ? -8.240 -10.192 -0.005 1.00 98.25 101 ALA A CA 1
ATOM 803 C C . ALA A 1 101 ? -8.627 -11.012 1.236 1.00 98.25 101 ALA A C 1
ATOM 805 O O . ALA A 1 101 ? -7.775 -11.294 2.070 1.00 98.25 101 ALA A O 1
ATOM 806 N N . GLY A 1 102 ? -9.898 -11.411 1.362 1.00 98.12 102 GLY A N 1
ATOM 807 C CA . GLY A 1 102 ? -10.362 -12.283 2.443 1.00 98.12 102 GLY A CA 1
ATOM 808 C C . GLY A 1 102 ? -9.853 -13.722 2.346 1.00 98.12 102 GLY A C 1
ATOM 809 O O . GLY A 1 102 ? -9.824 -14.410 3.361 1.00 98.12 102 GLY A O 1
ATOM 810 N N . ALA A 1 103 ? -9.439 -14.160 1.155 1.00 98.12 103 ALA A N 1
ATOM 811 C CA . ALA A 1 103 ? -8.835 -15.471 0.929 1.00 98.12 103 ALA A CA 1
ATOM 812 C C . ALA A 1 103 ? -7.304 -15.467 1.102 1.00 98.12 103 ALA A C 1
ATOM 814 O O . ALA A 1 103 ? -6.690 -16.532 1.138 1.00 98.12 103 ALA A O 1
ATOM 815 N N . LEU A 1 104 ? -6.675 -14.289 1.213 1.00 98.06 104 LEU A N 1
ATOM 816 C CA . LEU A 1 104 ? -5.236 -14.176 1.440 1.00 98.06 104 LEU A CA 1
ATOM 817 C C . LEU A 1 104 ? -4.910 -14.441 2.916 1.00 98.06 104 LEU A C 1
ATOM 819 O O . LEU A 1 104 ? -5.410 -13.763 3.813 1.00 98.06 104 LEU A O 1
ATOM 823 N N . GLY A 1 105 ? -4.028 -15.407 3.168 1.00 95.44 105 GLY A N 1
ATOM 824 C CA . GLY A 1 105 ? -3.595 -15.804 4.507 1.00 95.44 105 GLY A CA 1
ATOM 825 C C . GLY A 1 105 ? -2.078 -15.939 4.623 1.00 95.44 105 GLY A C 1
ATOM 826 O O . GLY A 1 105 ? -1.348 -15.799 3.644 1.00 95.44 105 GLY A O 1
ATOM 827 N N . GLY A 1 106 ? -1.610 -16.228 5.838 1.00 96.56 106 GLY A N 1
ATOM 828 C CA . GLY A 1 106 ? -0.191 -16.438 6.126 1.00 96.56 106 GLY A CA 1
ATOM 829 C C . GLY A 1 106 ? 0.549 -15.180 6.586 1.00 96.56 106 GLY A C 1
ATOM 830 O O . GLY A 1 106 ? -0.041 -14.280 7.197 1.00 96.56 106 GLY A O 1
ATOM 831 N N . SER A 1 107 ? 1.859 -15.162 6.337 1.00 96.88 107 SER A N 1
ATOM 832 C CA . SER A 1 107 ? 2.752 -14.046 6.651 1.00 96.88 107 SER A CA 1
ATOM 833 C C . SER A 1 107 ? 2.484 -12.829 5.761 1.00 96.88 107 SER A C 1
ATOM 835 O O . SER A 1 107 ? 1.869 -12.936 4.701 1.00 96.88 107 SER A O 1
ATOM 837 N N . ASP A 1 108 ? 2.985 -11.664 6.171 1.00 96.69 108 ASP A N 1
ATOM 838 C CA . ASP A 1 108 ? 2.863 -10.428 5.390 1.00 96.69 108 ASP A CA 1
ATOM 839 C C . ASP A 1 108 ? 3.466 -10.596 3.975 1.00 96.69 108 ASP A C 1
ATOM 841 O O . ASP A 1 108 ? 2.857 -10.201 2.985 1.00 96.69 108 ASP A O 1
ATOM 845 N N . GLU A 1 109 ? 4.593 -11.301 3.839 1.00 97.38 109 GLU A N 1
ATOM 846 C CA . GLU A 1 109 ? 5.177 -11.610 2.525 1.00 97.38 109 GLU A CA 1
ATOM 847 C C . GLU A 1 109 ? 4.304 -12.553 1.685 1.00 97.38 109 GLU A C 1
ATOM 849 O O . GLU A 1 109 ? 4.144 -12.331 0.486 1.00 97.38 109 GLU A O 1
ATOM 854 N N . GLN A 1 110 ? 3.697 -13.574 2.300 1.00 98.19 110 GLN A N 1
ATOM 855 C CA . GLN A 1 110 ? 2.784 -14.485 1.599 1.00 98.19 110 GLN A CA 1
ATOM 856 C C . GLN A 1 110 ? 1.541 -13.752 1.089 1.00 98.19 110 GLN A C 1
ATOM 858 O O . GLN A 1 110 ? 1.111 -13.987 -0.038 1.00 98.19 110 GLN A O 1
ATOM 863 N N . VAL A 1 111 ? 0.994 -12.823 1.878 1.00 98.38 111 VAL A N 1
ATOM 864 C CA . VAL A 1 111 ? -0.139 -11.993 1.450 1.00 98.38 111 VAL A CA 1
ATOM 865 C C . VAL A 1 111 ? 0.263 -11.039 0.326 1.00 98.38 111 VAL A C 1
ATOM 867 O O . VAL A 1 111 ? -0.506 -10.872 -0.619 1.00 98.38 111 VAL A O 1
ATOM 870 N N . LEU A 1 112 ? 1.460 -10.445 0.379 1.00 98.31 112 LEU A N 1
ATOM 871 C CA . LEU A 1 112 ? 1.964 -9.587 -0.695 1.00 98.31 112 LEU A CA 1
ATOM 872 C C . LEU A 1 112 ? 2.133 -10.364 -2.013 1.00 98.31 112 LEU A C 1
ATOM 874 O O . LEU A 1 112 ? 1.680 -9.900 -3.059 1.00 98.31 112 LEU A O 1
ATOM 878 N N . LEU A 1 113 ? 2.732 -11.558 -1.961 1.00 98.56 113 LEU A N 1
ATOM 879 C CA . LEU A 1 113 ? 2.885 -12.435 -3.126 1.00 98.56 113 LEU A CA 1
ATOM 880 C C . LEU A 1 113 ? 1.527 -12.909 -3.656 1.00 98.56 113 LEU A C 1
ATOM 882 O O . LEU A 1 113 ? 1.287 -12.845 -4.856 1.00 98.56 113 LEU A O 1
ATOM 886 N N . GLY A 1 114 ? 0.602 -13.301 -2.777 1.00 98.56 114 GLY A N 1
ATOM 887 C CA . GLY A 1 114 ? -0.753 -13.687 -3.179 1.00 98.56 114 GLY A CA 1
ATOM 888 C C . GLY A 1 114 ? -1.526 -12.539 -3.841 1.00 98.56 114 GLY A C 1
ATOM 889 O O . GLY A 1 114 ? -2.215 -12.747 -4.841 1.00 98.56 114 GLY A O 1
ATOM 890 N N . ALA A 1 115 ? -1.361 -11.307 -3.350 1.00 98.38 115 ALA A N 1
ATOM 891 C CA . ALA A 1 115 ? -1.904 -10.109 -3.988 1.00 98.38 115 ALA A CA 1
ATOM 892 C C . ALA A 1 115 ? -1.274 -9.844 -5.368 1.00 98.38 115 ALA A C 1
ATOM 894 O O . ALA A 1 115 ? -1.988 -9.473 -6.305 1.00 98.38 115 ALA A O 1
ATOM 895 N N . GLN A 1 116 ? 0.036 -10.070 -5.521 1.00 98.12 116 GLN A N 1
ATOM 896 C CA . GLN A 1 116 ? 0.713 -9.996 -6.818 1.00 98.12 116 GLN A CA 1
ATOM 897 C C . GLN A 1 116 ? 0.198 -11.065 -7.786 1.00 98.12 116 GLN A C 1
ATOM 899 O O . GLN A 1 116 ? -0.117 -10.734 -8.925 1.00 98.12 116 GLN A O 1
ATOM 904 N N . HIS A 1 117 ? 0.022 -12.311 -7.338 1.00 98.31 117 HIS A N 1
ATOM 905 C CA . HIS A 1 117 ? -0.505 -13.404 -8.167 1.00 98.31 117 HIS A CA 1
ATOM 906 C C . HIS A 1 117 ? -1.917 -13.111 -8.659 1.00 98.31 117 HIS A C 1
ATOM 908 O O . HIS A 1 117 ? -2.194 -13.266 -9.847 1.00 98.31 117 HIS A O 1
ATOM 914 N N . PHE A 1 118 ? -2.794 -12.633 -7.773 1.00 98.00 118 PHE A N 1
ATOM 915 C CA . PHE A 1 118 ? -4.138 -12.208 -8.159 1.00 98.00 118 PHE A CA 1
ATOM 916 C C . PHE A 1 118 ? -4.088 -11.084 -9.197 1.00 98.00 118 PHE A C 1
ATOM 918 O O . PHE A 1 118 ? -4.755 -11.158 -10.227 1.00 98.00 118 PHE A O 1
ATOM 925 N N . THR A 1 119 ? -3.272 -10.057 -8.952 1.00 97.44 119 THR A N 1
ATOM 926 C CA . THR A 1 119 ? -3.126 -8.923 -9.874 1.00 97.44 119 THR A CA 1
ATOM 927 C C . THR A 1 119 ? -2.625 -9.383 -11.242 1.00 97.44 119 THR A C 1
ATOM 929 O O . THR A 1 119 ? -3.191 -8.999 -12.264 1.00 97.44 119 THR A O 1
ATOM 932 N N . ARG A 1 120 ? -1.627 -10.274 -11.278 1.00 95.62 120 ARG A N 1
ATOM 933 C CA . ARG A 1 120 ? -1.104 -10.843 -12.522 1.00 95.62 120 ARG A CA 1
ATOM 934 C C . ARG A 1 120 ? -2.146 -11.689 -13.256 1.00 95.62 120 ARG A C 1
ATOM 936 O O . ARG A 1 120 ? -2.172 -11.663 -14.486 1.00 95.62 120 ARG A O 1
ATOM 943 N N . ALA A 1 121 ? -3.007 -12.405 -12.534 1.00 96.19 121 ALA A N 1
ATOM 944 C CA . ALA A 1 121 ? -4.120 -13.149 -13.121 1.00 96.19 121 ALA A CA 1
ATOM 945 C C . ALA A 1 121 ? -5.196 -12.223 -13.717 1.00 96.19 121 ALA A C 1
ATOM 947 O O . ALA A 1 121 ? -5.778 -12.554 -14.743 1.00 96.19 121 ALA A O 1
ATOM 948 N N . VAL A 1 122 ? -5.440 -11.049 -13.119 1.00 95.25 122 VAL A N 1
ATOM 949 C CA . VAL A 1 122 ? -6.314 -10.018 -13.713 1.00 95.25 122 VAL A CA 1
ATOM 950 C C . VAL A 1 122 ? -5.667 -9.370 -14.936 1.00 95.25 122 VAL A C 1
ATOM 952 O O . VAL A 1 122 ? -6.371 -9.072 -15.897 1.00 95.25 122 VAL A O 1
ATOM 955 N N . PHE A 1 123 ? -4.350 -9.145 -14.898 1.00 94.75 123 PHE A N 1
ATOM 956 C CA . PHE A 1 123 ? -3.601 -8.594 -16.026 1.00 94.75 123 PHE A CA 1
ATOM 957 C C . PHE A 1 123 ? -3.663 -9.508 -17.249 1.00 94.75 123 PHE A C 1
ATOM 959 O O . PHE A 1 123 ? -3.827 -9.017 -18.352 1.00 94.75 123 PHE A O 1
ATOM 966 N N . ASP A 1 124 ? -3.537 -10.819 -17.040 1.00 92.75 124 ASP A N 1
ATOM 967 C CA . ASP A 1 124 ? -3.550 -11.886 -18.053 1.00 92.75 124 ASP A CA 1
ATOM 968 C C . ASP A 1 124 ? -2.408 -11.832 -19.092 1.00 92.75 124 ASP A C 1
ATOM 970 O O . ASP A 1 124 ? -1.760 -12.844 -19.334 1.00 92.75 124 ASP A O 1
ATOM 974 N N . GLY A 1 125 ? -1.930 -10.667 -19.514 1.00 91.44 125 GLY A N 1
ATOM 975 C CA . GLY A 1 125 ? -0.774 -10.565 -20.401 1.00 91.44 125 GLY A CA 1
ATOM 976 C C . GLY A 1 125 ? -0.500 -9.143 -20.864 1.00 91.44 125 GLY A C 1
ATOM 977 O O . GLY A 1 125 ? -1.236 -8.208 -20.562 1.00 91.44 125 GLY A O 1
ATOM 978 N N . TRP A 1 126 ? 0.581 -8.958 -21.615 1.00 93.12 126 TRP A N 1
ATOM 979 C CA . TRP A 1 126 ? 1.009 -7.630 -22.069 1.00 93.12 126 TRP A CA 1
ATOM 980 C C . TRP A 1 126 ? 0.088 -7.009 -23.123 1.00 93.12 126 TRP A C 1
ATOM 982 O O . TRP A 1 126 ? 0.046 -5.789 -23.260 1.00 93.12 126 TRP A O 1
ATOM 992 N N . GLU A 1 127 ? -0.706 -7.820 -23.812 1.00 91.62 127 GLU A N 1
ATOM 993 C CA . GLU A 1 127 ? -1.808 -7.403 -24.678 1.00 91.62 127 GLU A CA 1
ATOM 994 C C . GLU A 1 127 ? -2.919 -6.649 -23.923 1.00 91.62 127 GLU A C 1
ATOM 996 O O . GLU A 1 127 ? -3.667 -5.877 -24.524 1.00 91.62 127 GLU A O 1
ATOM 1001 N N . HIS A 1 128 ? -2.981 -6.808 -22.599 1.00 93.25 128 HIS A N 1
ATOM 1002 C CA . HIS A 1 128 ? -3.886 -6.094 -21.701 1.00 93.2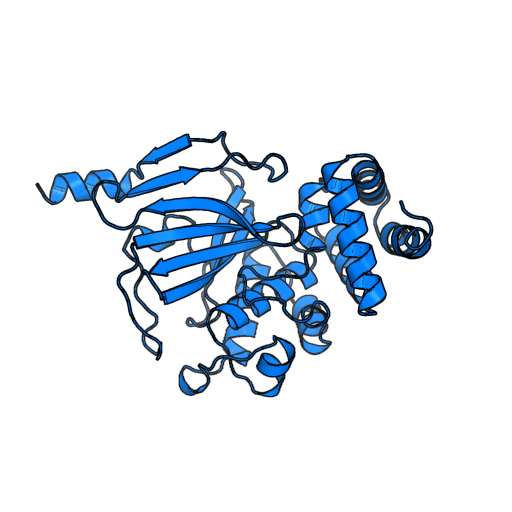5 128 HIS A CA 1
ATOM 1003 C C . HIS A 1 128 ? -3.232 -4.879 -21.028 1.00 93.25 128 HIS A C 1
ATOM 1005 O O . HIS A 1 128 ? -3.851 -4.225 -20.181 1.00 93.25 128 HIS A O 1
ATOM 1011 N N . TYR A 1 129 ? -1.996 -4.532 -21.410 1.00 94.56 129 TYR A N 1
ATOM 1012 C CA . TYR A 1 129 ? -1.342 -3.329 -20.915 1.00 94.56 129 TYR A CA 1
ATOM 1013 C C . TYR A 1 129 ? -1.993 -2.078 -21.498 1.00 94.56 129 TYR A C 1
ATOM 1015 O O . TYR A 1 129 ? -1.817 -1.741 -22.670 1.00 94.56 129 TYR A O 1
ATOM 1023 N N . ALA A 1 130 ? -2.737 -1.363 -20.660 1.00 92.38 130 ALA A N 1
ATOM 1024 C CA . ALA A 1 130 ? -3.377 -0.114 -21.032 1.00 92.38 130 ALA A CA 1
ATOM 1025 C C . ALA A 1 130 ? -3.635 0.753 -19.802 1.00 92.38 130 ALA A C 1
ATOM 1027 O O . ALA A 1 130 ? -3.906 0.259 -18.709 1.00 92.38 130 ALA A O 1
ATOM 1028 N N . LYS A 1 131 ? -3.596 2.071 -20.007 1.00 88.88 131 LYS A N 1
ATOM 1029 C CA . LYS A 1 131 ? -3.968 3.033 -18.972 1.00 88.88 131 LYS A CA 1
ATOM 1030 C C . LYS A 1 131 ? -5.475 2.995 -18.761 1.00 88.88 131 LYS A C 1
ATOM 1032 O O . LYS A 1 131 ? -6.227 3.193 -19.716 1.00 88.88 131 LYS A O 1
ATOM 1037 N N . THR A 1 132 ? -5.900 2.827 -17.516 1.00 90.31 132 THR A N 1
ATOM 1038 C CA . THR A 1 132 ? -7.284 3.070 -17.104 1.00 90.31 132 THR A CA 1
ATOM 1039 C C . THR A 1 132 ? -7.314 4.166 -16.035 1.00 90.31 132 THR A C 1
ATOM 1041 O O . THR A 1 132 ? -6.435 4.203 -15.167 1.00 90.31 132 THR A O 1
ATOM 1044 N N . PRO A 1 133 ? -8.296 5.083 -16.075 1.00 88.88 133 PRO A N 1
ATOM 1045 C CA . PRO A 1 133 ? -8.407 6.144 -15.075 1.00 88.88 133 PRO A CA 1
ATOM 1046 C C . PRO A 1 133 ? -8.581 5.613 -13.645 1.00 88.88 133 PRO A C 1
ATOM 1048 O O . PRO A 1 133 ? -7.970 6.127 -12.707 1.00 88.88 133 PRO A O 1
ATOM 1051 N N . THR A 1 134 ? -9.383 4.565 -13.466 1.00 91.50 134 THR A N 1
ATOM 1052 C CA . THR A 1 134 ? -9.769 4.042 -12.146 1.00 91.50 134 THR A CA 1
ATOM 1053 C C . THR A 1 134 ? -9.406 2.565 -11.976 1.00 91.50 134 THR A C 1
ATOM 1055 O O . THR A 1 134 ? -9.129 1.855 -12.950 1.00 91.50 134 THR A O 1
ATOM 1058 N N . LEU A 1 135 ? -9.354 2.102 -10.723 1.00 91.88 135 LEU A N 1
ATOM 1059 C CA . LEU A 1 135 ? -9.130 0.686 -10.419 1.00 91.88 135 LEU A CA 1
ATOM 1060 C C . LEU A 1 135 ? -10.406 -0.126 -10.705 1.00 91.88 135 LEU A C 1
ATOM 1062 O O . LEU A 1 135 ? -10.321 -1.277 -11.129 1.00 91.88 135 LEU A O 1
ATOM 1066 N N . HIS A 1 136 ? -11.582 0.495 -10.579 1.00 92.50 136 HIS A N 1
ATOM 1067 C CA . HIS A 1 136 ? -12.841 -0.083 -11.041 1.00 92.50 136 HIS A CA 1
ATOM 1068 C C . HIS A 1 136 ? -12.828 -0.381 -12.550 1.00 92.50 136 HIS A C 1
ATOM 1070 O O . HIS A 1 136 ? -13.098 -1.510 -12.957 1.00 92.50 136 HIS A O 1
ATOM 1076 N N . GLU A 1 137 ? -12.445 0.584 -13.392 1.00 93.81 137 GLU A N 1
ATOM 1077 C CA . GLU A 1 137 ? -12.335 0.360 -14.841 1.00 93.81 137 GLU A CA 1
ATOM 1078 C C . GLU A 1 137 ? -11.273 -0.683 -15.188 1.00 93.81 137 GLU A C 1
ATOM 1080 O O . GLU A 1 137 ? -11.501 -1.495 -16.083 1.00 93.81 137 GLU A O 1
ATOM 1085 N N . ALA A 1 138 ? -10.144 -0.700 -14.470 1.00 94.12 138 ALA A N 1
ATOM 1086 C CA . ALA A 1 138 ? -9.118 -1.725 -14.646 1.00 94.12 138 ALA A CA 1
ATOM 1087 C C . ALA A 1 138 ? -9.675 -3.140 -14.442 1.00 94.12 138 ALA A C 1
ATOM 1089 O O . ALA A 1 138 ? -9.405 -4.037 -15.241 1.00 94.12 138 ALA A O 1
ATOM 1090 N N . LEU A 1 139 ? -10.482 -3.332 -13.393 1.00 94.19 139 LEU A N 1
ATOM 1091 C CA . LEU A 1 139 ? -11.133 -4.608 -13.096 1.00 94.19 139 LEU A CA 1
ATOM 1092 C C . LEU A 1 139 ? -12.172 -4.988 -14.153 1.00 94.19 139 LEU A C 1
ATOM 1094 O O . LEU A 1 139 ? -12.199 -6.137 -14.589 1.00 94.19 139 LEU A O 1
ATOM 1098 N N . LEU A 1 140 ? -13.013 -4.039 -14.574 1.00 93.81 140 LEU A N 1
ATOM 1099 C CA . LEU A 1 140 ? -14.052 -4.289 -15.576 1.00 93.81 140 LEU A CA 1
ATOM 1100 C C . LEU A 1 140 ? -13.466 -4.619 -16.949 1.00 93.81 140 LEU A C 1
ATOM 1102 O O . LEU A 1 140 ? -13.935 -5.533 -17.624 1.00 93.81 140 LEU A O 1
ATOM 1106 N N . GLN A 1 141 ? -12.445 -3.873 -17.366 1.00 95.06 141 GLN A N 1
ATOM 1107 C CA . GLN A 1 141 ? -11.837 -4.015 -18.687 1.00 95.06 141 GLN A CA 1
ATOM 1108 C C . GLN A 1 141 ? -10.736 -5.077 -18.724 1.00 95.06 141 GLN A C 1
ATOM 1110 O O . GLN A 1 141 ? -10.254 -5.388 -19.812 1.00 95.06 141 GLN A O 1
ATOM 1115 N N . LYS A 1 142 ? -10.326 -5.604 -17.559 1.00 93.81 142 LYS A N 1
ATOM 1116 C CA . LYS A 1 142 ? -9.144 -6.465 -17.399 1.00 93.81 142 LYS A CA 1
ATOM 1117 C C . LYS A 1 142 ? -7.928 -5.856 -18.094 1.00 93.81 142 LYS A C 1
ATOM 1119 O O . LYS A 1 142 ? -7.320 -6.452 -18.978 1.00 93.81 142 LYS A O 1
ATOM 1124 N N . ARG A 1 143 ? -7.655 -4.596 -17.761 1.00 94.56 143 ARG A N 1
ATOM 1125 C CA . ARG A 1 143 ? -6.565 -3.802 -18.330 1.00 94.56 143 ARG A CA 1
ATOM 1126 C C . ARG A 1 143 ? -5.829 -3.103 -17.209 1.00 94.56 143 ARG A C 1
ATOM 1128 O O . ARG A 1 143 ? -6.455 -2.449 -16.378 1.00 94.56 143 ARG A O 1
ATOM 1135 N N . LEU A 1 144 ? -4.511 -3.253 -17.181 1.00 94.38 144 LEU A N 1
ATOM 1136 C CA . LEU A 1 144 ? -3.670 -2.673 -16.140 1.00 94.38 144 LEU A CA 1
ATOM 1137 C C . LEU A 1 144 ? -2.486 -1.949 -16.766 1.00 94.38 144 LEU A C 1
ATOM 1139 O O . LEU A 1 144 ? -1.830 -2.464 -17.668 1.00 94.38 144 LEU A O 1
ATOM 1143 N N . ASP A 1 145 ? -2.185 -0.768 -16.239 1.00 93.31 145 ASP A N 1
ATOM 1144 C CA . ASP A 1 145 ? -0.857 -0.183 -16.332 1.00 93.31 145 ASP A CA 1
ATOM 1145 C C . ASP A 1 145 ? -0.077 -0.464 -15.036 1.00 93.31 145 ASP A C 1
ATOM 1147 O O . ASP A 1 145 ? -0.575 -1.103 -14.104 1.00 93.31 145 ASP A O 1
ATOM 1151 N N . CYS A 1 146 ? 1.166 0.010 -14.958 1.00 93.31 146 CYS A N 1
ATOM 1152 C CA . CYS A 1 146 ? 2.009 -0.211 -13.782 1.00 93.31 146 CYS A CA 1
ATOM 1153 C C . CYS A 1 146 ? 1.418 0.419 -12.511 1.00 93.31 146 CYS A C 1
ATOM 1155 O O . CYS A 1 146 ? 1.562 -0.146 -11.422 1.00 93.31 146 CYS A O 1
ATOM 1157 N N . ILE A 1 147 ? 0.697 1.539 -12.647 1.00 93.25 147 ILE A N 1
ATOM 1158 C CA . ILE A 1 147 ? 0.060 2.233 -11.529 1.00 93.25 147 ILE A CA 1
ATOM 1159 C C . ILE A 1 147 ? -1.121 1.412 -11.020 1.00 93.25 147 ILE A C 1
ATOM 1161 O O . ILE A 1 147 ? -1.201 1.156 -9.824 1.00 93.25 147 ILE A O 1
ATOM 1165 N N . ARG A 1 148 ? -2.030 0.973 -11.898 1.00 94.25 148 ARG A N 1
ATOM 1166 C CA . ARG A 1 148 ? -3.191 0.147 -11.527 1.00 94.25 148 ARG A CA 1
ATOM 1167 C C . ARG A 1 148 ? -2.792 -1.210 -10.980 1.00 94.25 148 ARG A C 1
ATOM 1169 O O . ARG A 1 148 ? -3.410 -1.661 -10.023 1.00 94.25 148 ARG A O 1
ATOM 1176 N N . ALA A 1 149 ? -1.765 -1.842 -11.541 1.00 95.19 149 ALA A N 1
ATOM 1177 C CA . ALA A 1 149 ? -1.259 -3.100 -11.008 1.00 95.19 149 ALA A CA 1
ATOM 1178 C C . ALA A 1 149 ? -0.731 -2.912 -9.578 1.00 95.19 149 ALA A C 1
ATOM 1180 O O . ALA A 1 149 ? -1.107 -3.648 -8.669 1.00 95.19 149 ALA A O 1
ATOM 1181 N N . THR A 1 150 ? 0.058 -1.863 -9.347 1.00 95.12 150 THR A N 1
ATOM 1182 C CA . THR A 1 150 ? 0.536 -1.517 -8.001 1.00 95.12 150 THR A CA 1
ATOM 1183 C C . THR A 1 150 ? -0.628 -1.175 -7.059 1.00 95.12 150 THR A C 1
ATOM 1185 O O . THR A 1 150 ? -0.659 -1.630 -5.917 1.00 95.12 150 THR A O 1
ATOM 1188 N N . ASP A 1 151 ? -1.627 -0.430 -7.540 1.00 94.12 151 ASP A N 1
ATOM 1189 C CA . ASP A 1 151 ? -2.814 -0.049 -6.766 1.00 94.12 151 ASP A CA 1
ATOM 1190 C C . ASP A 1 151 ? -3.677 -1.253 -6.370 1.00 94.12 151 ASP A C 1
ATOM 1192 O O . ASP A 1 151 ? -4.166 -1.336 -5.242 1.00 94.12 151 ASP A O 1
ATOM 1196 N N . MET A 1 152 ? -3.801 -2.232 -7.266 1.00 95.88 152 MET A N 1
ATOM 1197 C CA . MET A 1 152 ? -4.498 -3.488 -7.010 1.00 95.88 152 MET A CA 1
ATOM 1198 C C . MET A 1 152 ? -3.785 -4.323 -5.945 1.00 95.88 152 MET A C 1
ATOM 1200 O O . MET A 1 152 ? -4.437 -4.768 -4.997 1.00 95.88 152 MET A O 1
ATOM 1204 N N . VAL A 1 153 ? -2.456 -4.473 -6.037 1.00 97.00 153 VAL A N 1
ATOM 1205 C CA . VAL A 1 153 ? -1.665 -5.181 -5.017 1.00 97.00 153 VAL A CA 1
ATOM 1206 C C . VAL A 1 153 ? -1.825 -4.508 -3.653 1.00 97.00 153 VAL A C 1
ATOM 1208 O O . VAL A 1 153 ? -2.146 -5.180 -2.673 1.00 97.00 153 VAL A O 1
ATOM 1211 N N . GLY A 1 154 ? -1.673 -3.181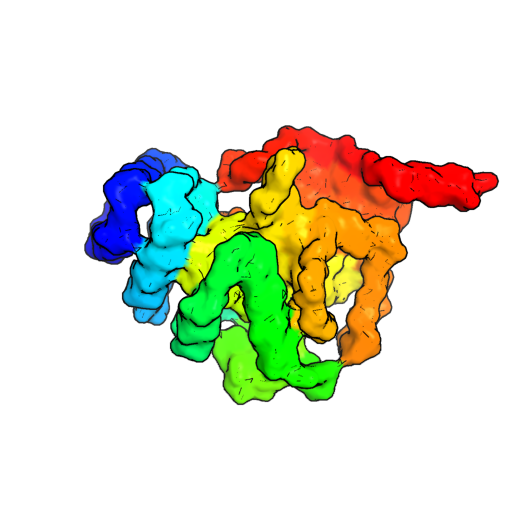 -3.582 1.00 95.12 154 GLY A N 1
ATOM 1212 C CA . GLY A 1 154 ? -1.836 -2.431 -2.335 1.00 95.12 154 GLY A CA 1
ATOM 1213 C C . GLY A 1 154 ? -3.248 -2.503 -1.759 1.00 95.12 154 GLY A C 1
ATOM 1214 O O . GLY A 1 154 ? -3.414 -2.639 -0.544 1.00 95.12 154 GLY A O 1
ATOM 1215 N N . SER A 1 155 ? -4.265 -2.475 -2.621 1.00 95.50 155 SER A N 1
ATOM 1216 C CA . SER A 1 155 ? -5.665 -2.643 -2.227 1.00 95.50 155 SER A CA 1
ATOM 1217 C C . SER A 1 155 ? -5.903 -4.008 -1.592 1.00 95.50 155 SER A C 1
ATOM 1219 O O . SER A 1 155 ? -6.434 -4.078 -0.485 1.00 95.50 155 SER A O 1
ATOM 1221 N N . LEU A 1 156 ? -5.455 -5.087 -2.241 1.00 97.50 156 LEU A N 1
ATOM 1222 C CA . LEU A 1 156 ? -5.582 -6.455 -1.733 1.00 97.50 156 LEU A CA 1
ATOM 1223 C C . LEU A 1 156 ? -4.817 -6.649 -0.421 1.00 97.50 156 LEU A C 1
ATOM 1225 O O . LEU A 1 156 ? -5.387 -7.145 0.551 1.00 97.50 156 LEU A O 1
ATOM 1229 N N . TYR A 1 157 ? -3.560 -6.203 -0.370 1.00 97.44 157 TYR A N 1
ATOM 1230 C CA . TYR A 1 157 ? -2.699 -6.318 0.805 1.00 97.44 157 TYR A CA 1
ATOM 1231 C C . TYR A 1 157 ? -3.323 -5.637 2.028 1.00 97.44 157 TYR A C 1
ATOM 1233 O O . TYR A 1 157 ? -3.502 -6.257 3.079 1.00 97.44 157 TYR A O 1
ATOM 1241 N N . ARG A 1 158 ? -3.759 -4.380 1.884 1.00 95.81 158 ARG A N 1
ATOM 1242 C CA . ARG A 1 158 ? -4.398 -3.662 2.990 1.00 95.81 158 ARG A CA 1
ATOM 1243 C C . ARG A 1 158 ? -5.791 -4.198 3.309 1.00 95.81 158 ARG A C 1
ATOM 1245 O O . ARG A 1 158 ? -6.162 -4.242 4.476 1.00 95.81 158 ARG A O 1
ATOM 1252 N N . ASN A 1 159 ? -6.570 -4.646 2.321 1.00 97.75 159 ASN A N 1
ATOM 1253 C CA . ASN A 1 159 ? -7.880 -5.266 2.568 1.00 97.75 159 ASN A CA 1
ATOM 1254 C C . ASN A 1 159 ? -7.784 -6.609 3.295 1.00 97.75 159 ASN A C 1
ATOM 1256 O O . ASN A 1 159 ? -8.737 -7.007 3.966 1.00 97.75 159 ASN A O 1
ATOM 1260 N N . ALA A 1 160 ? -6.643 -7.290 3.194 1.00 98.12 160 ALA A N 1
ATOM 1261 C CA . ALA A 1 160 ? -6.316 -8.466 3.991 1.00 98.12 160 ALA A CA 1
ATOM 1262 C C . ALA A 1 160 ? -5.897 -8.101 5.433 1.00 98.12 160 ALA A C 1
ATOM 1264 O O . ALA A 1 160 ? -5.459 -8.963 6.189 1.00 98.12 160 ALA A O 1
ATOM 1265 N N . GLY A 1 161 ? -6.023 -6.826 5.825 1.00 97.00 161 GLY A N 1
ATOM 1266 C CA . GLY A 1 161 ? -5.678 -6.335 7.156 1.00 97.00 161 GLY A CA 1
ATOM 1267 C C . GLY A 1 161 ? -4.183 -6.095 7.351 1.00 97.00 161 GLY A C 1
ATOM 1268 O O . GLY A 1 161 ? -3.730 -6.020 8.489 1.00 97.00 161 GLY A O 1
ATOM 1269 N N . ARG A 1 162 ? -3.389 -6.011 6.277 1.00 96.31 162 ARG A N 1
ATOM 1270 C CA . ARG A 1 162 ? -1.938 -5.829 6.389 1.00 96.31 162 ARG A CA 1
ATOM 1271 C C . ARG A 1 162 ? -1.548 -4.361 6.339 1.00 96.31 162 ARG A C 1
ATOM 1273 O O . ARG A 1 162 ? -2.103 -3.575 5.578 1.00 96.31 162 ARG A O 1
ATOM 1280 N N . ALA A 1 163 ? -0.568 -4.015 7.162 1.00 93.94 163 ALA A N 1
ATOM 1281 C CA . ALA A 1 163 ? 0.036 -2.694 7.209 1.00 93.94 163 ALA A CA 1
ATOM 1282 C C . ALA A 1 163 ? 1.511 -2.769 6.788 1.00 93.94 163 ALA A C 1
ATOM 1284 O O . ALA A 1 163 ? 2.054 -3.853 6.565 1.00 93.94 163 ALA A O 1
ATOM 1285 N N . GLY A 1 164 ? 2.158 -1.611 6.697 1.00 92.25 164 GLY A N 1
ATOM 1286 C CA . GLY A 1 164 ? 3.528 -1.483 6.216 1.00 92.25 164 GLY A CA 1
ATOM 1287 C C . GLY A 1 164 ? 3.615 -1.547 4.695 1.00 92.25 164 GLY A C 1
ATOM 1288 O O . GLY A 1 164 ? 4.600 -2.064 4.184 1.00 92.25 164 GLY A O 1
ATOM 1289 N N . TYR A 1 165 ? 2.596 -1.077 3.972 1.00 93.94 165 TYR A N 1
ATOM 1290 C CA . TYR A 1 165 ? 2.636 -1.028 2.512 1.00 93.94 165 TYR A CA 1
ATOM 1291 C C . TYR A 1 165 ? 3.384 0.215 2.006 1.00 93.94 165 TYR A C 1
ATOM 1293 O O . TYR A 1 165 ? 3.239 1.325 2.527 1.00 93.94 165 TYR A O 1
ATOM 1301 N N . TYR A 1 166 ? 4.151 0.021 0.941 1.00 93.81 166 TYR A N 1
ATOM 1302 C CA . TYR A 1 166 ? 4.942 1.031 0.260 1.00 93.81 166 TYR A CA 1
ATOM 1303 C C . TYR A 1 166 ? 4.783 0.898 -1.249 1.00 93.81 166 TYR A C 1
ATOM 1305 O O . TYR A 1 166 ? 4.350 -0.123 -1.782 1.00 93.81 166 TYR A O 1
ATOM 1313 N N . THR A 1 167 ? 5.239 1.928 -1.940 1.00 94.00 167 THR A N 1
ATOM 1314 C CA . THR A 1 167 ? 5.313 1.940 -3.394 1.00 94.00 167 THR A CA 1
ATOM 1315 C C . THR A 1 167 ? 6.715 2.264 -3.814 1.00 94.00 167 THR A C 1
ATOM 1317 O O . THR A 1 167 ? 7.318 3.200 -3.298 1.00 94.00 167 THR A O 1
ATOM 1320 N N . VAL A 1 168 ? 7.229 1.508 -4.772 1.00 94.88 168 VAL A N 1
ATOM 1321 C CA . VAL A 1 168 ? 8.458 1.870 -5.456 1.00 94.88 168 VAL A CA 1
ATOM 1322 C C . VAL A 1 168 ? 8.102 2.550 -6.764 1.00 94.88 168 VAL A C 1
ATOM 1324 O O . VAL A 1 168 ? 7.322 2.010 -7.538 1.00 94.88 168 VAL A O 1
ATOM 1327 N N . ARG A 1 169 ? 8.712 3.699 -7.036 1.00 94.19 169 ARG A N 1
ATOM 1328 C CA . ARG A 1 169 ? 8.659 4.396 -8.316 1.00 94.19 169 ARG A CA 1
ATOM 1329 C C . ARG A 1 169 ? 10.033 4.384 -8.973 1.00 94.19 169 ARG A C 1
ATOM 1331 O O . ARG A 1 169 ? 11.039 4.700 -8.344 1.00 94.19 169 ARG A O 1
ATOM 1338 N N . TRP A 1 170 ? 10.083 4.055 -10.253 1.00 94.50 170 TRP A N 1
ATOM 1339 C CA . TRP A 1 170 ? 11.251 4.270 -11.097 1.00 94.50 170 TRP A CA 1
ATOM 1340 C C . TRP A 1 170 ? 11.194 5.680 -11.671 1.00 94.50 170 TRP A C 1
ATOM 1342 O O . TRP A 1 170 ? 10.220 6.050 -12.331 1.00 94.50 170 TRP A O 1
ATOM 1352 N N . SER A 1 171 ? 12.246 6.456 -11.438 1.00 92.69 171 SER A N 1
ATOM 1353 C CA . SER A 1 171 ? 12.407 7.790 -12.007 1.00 92.69 171 SER A CA 1
ATOM 1354 C C . SER A 1 171 ? 13.195 7.693 -13.309 1.00 92.69 171 SER A C 1
ATOM 1356 O O . SER A 1 171 ? 14.392 7.394 -13.302 1.00 92.69 171 SER A O 1
ATOM 1358 N N . ALA A 1 172 ? 12.520 7.903 -14.440 1.00 91.56 172 ALA A N 1
ATOM 1359 C CA . ALA A 1 172 ? 13.086 7.761 -15.781 1.00 91.56 172 ALA A CA 1
ATOM 1360 C C . ALA A 1 172 ? 12.752 8.989 -16.652 1.00 91.56 172 ALA A C 1
ATOM 1362 O O . ALA A 1 172 ? 12.193 8.888 -17.749 1.00 91.56 172 ALA A O 1
ATOM 1363 N N . GLY A 1 173 ? 13.050 10.182 -16.121 1.00 85.44 173 GLY A N 1
ATOM 1364 C CA . GLY A 1 173 ? 12.765 11.466 -16.767 1.00 85.44 173 GLY A CA 1
ATOM 1365 C C . GLY A 1 173 ? 11.265 11.763 -16.812 1.00 85.44 173 GLY A C 1
ATOM 1366 O O . GLY A 1 173 ? 10.609 11.827 -15.777 1.00 85.44 173 GLY A O 1
ATOM 1367 N N . MET A 1 174 ? 10.713 11.928 -18.017 1.00 83.31 174 MET A N 1
ATOM 1368 C CA . MET A 1 174 ? 9.271 12.137 -18.235 1.00 83.31 174 MET A CA 1
ATOM 1369 C C . MET A 1 174 ? 8.429 10.859 -18.100 1.00 83.31 174 MET A C 1
ATOM 1371 O O . MET A 1 174 ? 7.210 10.895 -18.260 1.00 83.31 174 MET A O 1
ATOM 1375 N N . THR A 1 175 ? 9.069 9.721 -17.852 1.00 85.75 175 THR A N 1
ATOM 1376 C CA . THR A 1 175 ? 8.415 8.417 -17.741 1.00 85.75 175 THR A CA 1
ATOM 1377 C C . THR A 1 175 ? 8.705 7.808 -16.380 1.00 85.75 175 THR A C 1
ATOM 1379 O O . THR A 1 175 ? 9.603 8.247 -15.655 1.00 85.75 175 THR A O 1
ATOM 1382 N N . GLY A 1 176 ? 7.935 6.791 -16.020 1.00 89.81 176 GLY A N 1
ATOM 1383 C CA . GLY A 1 176 ? 8.135 6.077 -14.777 1.00 89.81 176 GLY A CA 1
ATOM 1384 C C . GLY A 1 176 ? 7.453 4.725 -14.788 1.00 89.81 176 GLY A C 1
ATOM 1385 O O . GLY A 1 176 ? 6.722 4.367 -15.713 1.00 89.81 176 GLY A O 1
ATOM 1386 N N . TYR A 1 177 ? 7.726 3.982 -13.732 1.00 93.06 177 TYR A N 1
ATOM 1387 C CA . TYR A 1 177 ? 7.157 2.673 -13.480 1.00 93.06 177 TYR A CA 1
ATOM 1388 C C . TYR A 1 177 ? 6.906 2.543 -11.987 1.00 93.06 177 TYR A C 1
ATOM 1390 O O . TYR A 1 177 ? 7.659 3.118 -11.202 1.00 93.06 177 TYR A O 1
ATOM 1398 N N . THR A 1 178 ? 5.871 1.815 -11.591 1.00 93.94 178 THR A N 1
ATOM 1399 C CA . THR A 1 178 ? 5.574 1.581 -10.180 1.00 93.94 178 THR A CA 1
ATOM 1400 C C . THR A 1 178 ? 5.514 0.097 -9.884 1.00 93.94 178 THR A C 1
ATOM 1402 O O . THR A 1 178 ? 5.007 -0.674 -10.695 1.00 93.94 178 THR A O 1
ATOM 1405 N N . ALA A 1 179 ? 6.022 -0.269 -8.714 1.00 95.25 179 ALA A N 1
ATOM 1406 C CA . ALA A 1 179 ? 5.937 -1.603 -8.147 1.00 95.25 179 ALA A CA 1
ATOM 1407 C C . ALA A 1 179 ? 5.452 -1.514 -6.695 1.00 95.25 179 ALA A C 1
ATOM 1409 O O . ALA A 1 179 ? 5.603 -0.484 -6.025 1.00 95.25 179 ALA A O 1
ATOM 1410 N N . ALA A 1 180 ? 4.878 -2.605 -6.203 1.00 95.94 180 ALA A N 1
ATOM 1411 C CA . ALA A 1 180 ? 4.396 -2.702 -4.837 1.00 95.94 180 ALA A CA 1
ATOM 1412 C C . ALA A 1 180 ? 5.530 -3.114 -3.899 1.00 95.94 180 ALA A C 1
ATOM 1414 O O . ALA A 1 180 ? 6.433 -3.862 -4.273 1.00 95.94 180 ALA A O 1
ATOM 1415 N N . ALA A 1 181 ? 5.478 -2.647 -2.659 1.00 96.31 181 ALA A N 1
ATOM 1416 C CA . ALA A 1 181 ? 6.411 -3.066 -1.632 1.00 96.31 181 ALA A CA 1
ATOM 1417 C C . ALA A 1 181 ? 5.718 -3.185 -0.277 1.00 96.31 181 ALA A C 1
ATOM 1419 O O . ALA A 1 181 ? 4.715 -2.525 -0.014 1.00 96.31 181 ALA A O 1
ATOM 1420 N N . ALA A 1 182 ? 6.261 -4.016 0.604 1.00 95.25 182 ALA A N 1
ATOM 1421 C CA . ALA A 1 182 ? 5.803 -4.087 1.982 1.00 95.25 182 ALA A CA 1
ATOM 1422 C C . ALA A 1 182 ? 6.958 -4.337 2.945 1.00 95.25 182 ALA A C 1
ATOM 1424 O O . ALA A 1 182 ? 7.926 -5.022 2.615 1.00 95.25 182 ALA 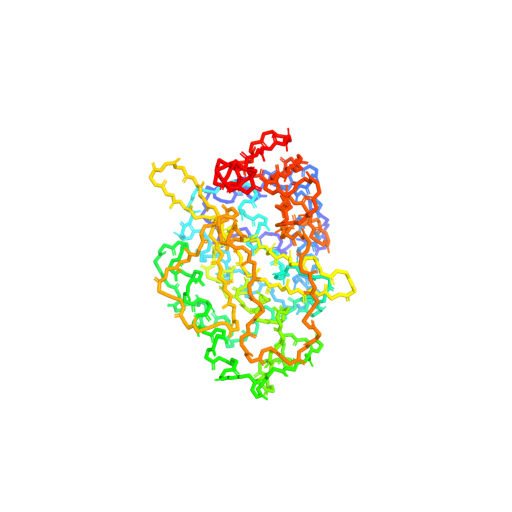A O 1
ATOM 1425 N N . GLU A 1 183 ? 6.843 -3.786 4.148 1.00 93.88 183 GLU A N 1
ATOM 1426 C CA . GLU A 1 183 ? 7.684 -4.154 5.278 1.00 93.88 183 GLU A CA 1
ATOM 1427 C C . GLU A 1 183 ? 7.208 -5.490 5.853 1.00 93.88 183 GLU A C 1
ATOM 1429 O O . GLU A 1 183 ? 6.056 -5.632 6.259 1.00 93.88 183 GLU A O 1
ATOM 1434 N N . VAL A 1 184 ? 8.107 -6.471 5.877 1.00 93.56 184 VAL A N 1
ATOM 1435 C CA . VAL A 1 184 ? 7.851 -7.837 6.329 1.00 93.56 184 VAL A CA 1
ATOM 1436 C C . VAL A 1 184 ? 8.802 -8.199 7.475 1.00 93.56 184 VAL A C 1
ATOM 1438 O O . VAL A 1 184 ? 9.988 -7.848 7.427 1.00 93.56 184 VAL A O 1
ATOM 1441 N N . PRO A 1 185 ? 8.334 -8.912 8.514 1.00 91.12 185 PRO A N 1
ATOM 1442 C CA . PRO A 1 185 ? 9.209 -9.401 9.576 1.00 91.12 185 PRO A CA 1
ATOM 1443 C C . PRO A 1 185 ? 10.240 -10.410 9.042 1.00 91.12 185 PRO A C 1
ATOM 1445 O O . PRO A 1 185 ? 9.884 -11.336 8.314 1.00 91.12 185 PRO A O 1
ATOM 1448 N N . ARG A 1 186 ? 11.512 -10.276 9.437 1.00 89.44 186 ARG A N 1
ATOM 1449 C CA . ARG A 1 186 ? 12.582 -11.263 9.187 1.00 89.44 186 ARG A CA 1
ATOM 1450 C C . ARG A 1 186 ? 13.389 -11.505 10.470 1.00 89.44 186 ARG A C 1
ATOM 1452 O O . ARG A 1 186 ? 13.322 -10.722 11.415 1.00 89.44 186 ARG A O 1
ATOM 1459 N N . SER A 1 187 ? 14.181 -12.580 10.499 1.00 85.25 187 SER A N 1
ATOM 1460 C CA . SER A 1 187 ? 14.994 -12.976 11.665 1.00 85.25 187 SER A CA 1
ATOM 1461 C C . SER A 1 187 ? 16.025 -11.924 12.103 1.00 85.25 187 SER A C 1
ATOM 1463 O O . SER A 1 187 ? 16.387 -11.887 13.273 1.00 85.25 187 SER A O 1
ATOM 1465 N N . GLY A 1 188 ? 16.470 -11.053 11.191 1.00 84.12 188 GLY A N 1
ATOM 1466 C CA . GLY A 1 188 ? 17.388 -9.938 11.466 1.00 84.12 188 GLY A CA 1
ATOM 1467 C C . GLY A 1 188 ? 16.710 -8.583 11.699 1.00 84.12 188 GLY A C 1
ATOM 1468 O O . GLY A 1 188 ? 17.393 -7.563 11.690 1.00 84.12 188 GLY A O 1
ATOM 1469 N N . GLY A 1 189 ? 15.384 -8.557 11.860 1.00 86.88 189 GLY A N 1
ATOM 1470 C CA . GLY A 1 189 ? 14.576 -7.337 11.902 1.00 86.88 189 GLY A CA 1
ATOM 1471 C C . GLY A 1 189 ? 13.683 -7.181 10.666 1.00 86.88 189 GLY A C 1
ATOM 1472 O O . GLY A 1 189 ? 13.751 -7.995 9.743 1.00 86.88 189 GLY A O 1
ATOM 1473 N N . PRO A 1 190 ? 12.801 -6.171 10.642 1.00 90.12 190 PRO A N 1
ATOM 1474 C CA . PRO A 1 190 ? 11.933 -5.925 9.498 1.00 90.12 190 PRO A CA 1
ATOM 1475 C C . PRO A 1 190 ? 12.750 -5.574 8.246 1.00 90.12 190 PRO A C 1
ATOM 1477 O O . PRO A 1 190 ? 13.748 -4.856 8.313 1.00 90.12 190 PRO A O 1
ATOM 1480 N N . ALA A 1 191 ? 12.306 -6.067 7.094 1.00 92.50 191 ALA A N 1
ATOM 1481 C CA . ALA A 1 191 ? 12.876 -5.756 5.789 1.00 92.50 191 ALA A CA 1
ATOM 1482 C C . ALA A 1 191 ? 11.768 -5.328 4.832 1.00 92.50 191 ALA A C 1
ATOM 1484 O O . ALA A 1 191 ? 10.635 -5.777 4.956 1.00 92.50 191 ALA A O 1
ATOM 1485 N N . ILE A 1 192 ? 12.091 -4.493 3.849 1.00 94.38 192 ILE A N 1
ATOM 1486 C CA . ILE A 1 192 ? 11.150 -4.196 2.771 1.00 94.38 192 ILE A CA 1
ATOM 1487 C C . ILE A 1 192 ? 11.393 -5.164 1.630 1.00 94.38 192 ILE A C 1
ATOM 1489 O O . ILE A 1 192 ? 12.523 -5.303 1.151 1.00 94.38 192 ILE A O 1
ATOM 1493 N N . VAL A 1 193 ? 10.315 -5.776 1.172 1.00 96.69 193 VAL A N 1
ATOM 1494 C CA . VAL A 1 193 ? 10.297 -6.593 -0.032 1.00 96.69 193 VAL A CA 1
ATOM 1495 C C . VAL A 1 193 ? 9.444 -5.935 -1.109 1.00 96.69 193 VAL A C 1
ATOM 1497 O O . VAL A 1 193 ? 8.532 -5.170 -0.805 1.00 96.69 193 VAL A O 1
ATOM 1500 N N . VAL A 1 194 ? 9.767 -6.216 -2.363 1.00 97.06 194 VAL A N 1
ATOM 1501 C CA . VAL A 1 194 ? 9.173 -5.636 -3.564 1.00 97.06 194 VAL A CA 1
ATOM 1502 C C . VAL A 1 194 ? 8.559 -6.755 -4.393 1.00 97.06 194 VAL A C 1
ATOM 1504 O O . VAL A 1 194 ? 9.172 -7.811 -4.572 1.00 97.06 194 VAL A O 1
ATOM 1507 N N . VAL A 1 195 ? 7.367 -6.492 -4.920 1.00 97.00 195 VAL A N 1
ATOM 1508 C CA . VAL A 1 195 ? 6.703 -7.331 -5.914 1.00 97.00 195 VAL A CA 1
ATOM 1509 C C . VAL A 1 195 ? 6.188 -6.480 -7.069 1.00 97.00 195 VAL A C 1
ATOM 1511 O O . VAL A 1 195 ? 5.823 -5.316 -6.889 1.00 97.00 195 VAL A O 1
ATOM 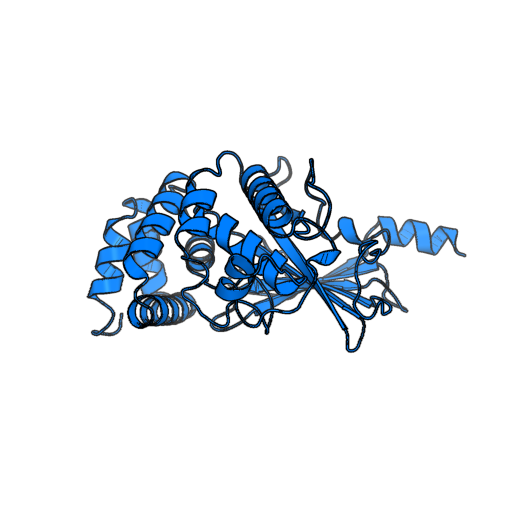1514 N N . ASP A 1 196 ? 6.136 -7.063 -8.260 1.00 95.38 196 ASP A N 1
ATOM 1515 C CA . ASP A 1 196 ? 5.658 -6.379 -9.460 1.00 95.38 196 ASP A CA 1
ATOM 1516 C C . ASP A 1 196 ? 4.370 -7.033 -9.976 1.00 95.38 196 ASP A C 1
ATOM 1518 O O . ASP A 1 196 ? 4.349 -8.205 -10.348 1.00 95.38 196 ASP A O 1
ATOM 1522 N N . GLY A 1 197 ? 3.278 -6.265 -9.989 1.00 94.75 197 GLY A N 1
ATOM 1523 C CA . GLY A 1 197 ? 1.956 -6.735 -10.408 1.00 94.75 197 GLY A CA 1
ATOM 1524 C C . GLY A 1 197 ? 1.842 -7.116 -11.888 1.00 94.75 197 GLY A C 1
ATOM 1525 O O . GLY A 1 197 ? 0.888 -7.804 -12.246 1.00 94.75 197 GLY A O 1
ATOM 1526 N N . LEU A 1 198 ? 2.781 -6.687 -12.738 1.00 94.19 198 LEU A N 1
ATOM 1527 C CA . LEU A 1 198 ? 2.778 -6.979 -14.178 1.00 94.19 198 LEU A CA 1
ATOM 1528 C C . LEU A 1 198 ? 3.743 -8.104 -14.573 1.00 94.19 198 LEU A C 1
ATOM 1530 O O . LEU A 1 198 ? 3.623 -8.666 -15.664 1.00 94.19 198 LEU A O 1
ATOM 1534 N N . GLU A 1 199 ? 4.689 -8.445 -13.702 1.00 92.56 199 GLU A N 1
ATOM 1535 C CA . GLU A 1 199 ? 5.642 -9.528 -13.936 1.00 92.56 199 GLU A CA 1
ATOM 1536 C C . GLU A 1 199 ? 5.024 -10.908 -13.692 1.00 92.56 199 GLU A C 1
ATOM 1538 O O . GLU A 1 199 ? 3.951 -11.057 -13.100 1.00 92.56 199 GLU A O 1
ATOM 1543 N N . SER A 1 200 ? 5.713 -11.950 -14.163 1.00 91.88 200 SER A N 1
ATOM 1544 C CA . SER A 1 200 ? 5.303 -13.337 -13.904 1.00 91.88 200 SER A CA 1
ATOM 1545 C C . SER A 1 200 ? 5.125 -13.596 -12.398 1.00 91.88 200 SER A C 1
ATOM 1547 O O . SER A 1 200 ? 5.817 -12.965 -11.595 1.00 91.88 200 SER A O 1
ATOM 1549 N N . PRO A 1 201 ? 4.224 -14.517 -11.991 1.00 93.69 201 PRO A N 1
ATOM 1550 C CA . PRO A 1 201 ? 4.000 -14.826 -10.582 1.00 93.69 201 PRO A CA 1
ATOM 1551 C C . PRO A 1 201 ? 5.313 -15.105 -9.847 1.00 93.69 201 PRO A C 1
ATOM 1553 O O . PRO A 1 201 ? 6.046 -16.036 -10.185 1.00 93.69 201 PRO A O 1
ATOM 1556 N N . GLN A 1 202 ? 5.623 -14.277 -8.853 1.00 93.75 202 GLN A N 1
ATOM 1557 C CA . GLN A 1 202 ? 6.877 -14.382 -8.117 1.00 93.75 202 GLN A CA 1
ATOM 1558 C C . GLN A 1 202 ? 6.751 -15.461 -7.040 1.00 93.75 202 GLN A C 1
ATOM 1560 O O . GLN A 1 202 ? 5.754 -15.522 -6.325 1.00 93.75 202 GLN A O 1
ATOM 1565 N N . THR A 1 203 ? 7.759 -16.318 -6.888 1.00 93.69 203 THR A N 1
ATOM 1566 C CA . THR A 1 203 ? 7.806 -17.305 -5.790 1.00 93.69 203 THR A CA 1
ATOM 1567 C C . THR A 1 203 ? 8.457 -16.744 -4.528 1.00 93.69 203 THR A C 1
ATOM 1569 O O . THR A 1 203 ? 8.266 -17.275 -3.438 1.00 93.69 203 THR A O 1
ATOM 1572 N N . THR A 1 204 ? 9.237 -15.674 -4.674 1.00 93.81 204 THR A N 1
ATOM 1573 C CA . THR A 1 204 ? 9.928 -14.960 -3.597 1.00 93.81 204 THR A CA 1
ATOM 1574 C C . THR A 1 204 ? 9.907 -13.472 -3.903 1.00 93.81 204 THR A C 1
ATOM 1576 O O . THR A 1 204 ? 10.157 -13.094 -5.050 1.00 93.81 204 THR A O 1
ATOM 1579 N N . ALA A 1 205 ? 9.660 -12.632 -2.900 1.00 94.44 205 ALA A N 1
ATOM 1580 C CA . ALA A 1 205 ? 9.712 -11.189 -3.084 1.00 94.44 205 ALA A CA 1
ATOM 1581 C C . ALA A 1 205 ? 11.170 -10.691 -3.050 1.00 94.44 205 ALA A C 1
ATOM 1583 O O . ALA A 1 205 ? 12.016 -11.234 -2.332 1.00 94.44 205 ALA A O 1
ATOM 1584 N N . GLU A 1 206 ? 11.487 -9.665 -3.841 1.00 94.50 206 GLU A N 1
ATOM 1585 C CA . GLU A 1 206 ? 12.853 -9.137 -3.914 1.00 94.50 206 GLU A CA 1
ATOM 1586 C C . GLU A 1 206 ? 13.115 -8.128 -2.793 1.00 94.50 206 GLU A C 1
ATOM 1588 O O . GLU A 1 206 ? 12.250 -7.333 -2.449 1.00 94.50 206 GLU A O 1
ATOM 1593 N N . LEU A 1 207 ? 14.321 -8.101 -2.225 1.00 95.00 207 LEU A N 1
ATOM 1594 C CA . LEU A 1 207 ? 14.642 -7.165 -1.143 1.00 95.00 207 LEU A CA 1
ATOM 1595 C C . LEU A 1 207 ? 14.907 -5.752 -1.670 1.00 95.00 207 LEU A C 1
ATOM 1597 O O . LEU A 1 207 ? 15.712 -5.558 -2.578 1.00 95.00 207 LEU A O 1
ATOM 1601 N N . TRP A 1 208 ? 14.320 -4.741 -1.040 1.00 93.62 208 TRP A N 1
ATOM 1602 C CA . TRP A 1 208 ? 14.685 -3.341 -1.256 1.00 93.62 208 TRP A CA 1
ATOM 1603 C C . TRP A 1 208 ? 16.006 -2.979 -0.538 1.00 93.62 208 TRP A C 1
ATOM 1605 O O . TRP A 1 208 ? 16.225 -3.431 0.586 1.00 93.62 208 TRP A O 1
ATOM 1615 N N . PRO A 1 209 ? 16.893 -2.144 -1.125 1.00 92.75 209 PRO A N 1
ATOM 1616 C CA . PRO A 1 209 ? 16.923 -1.691 -2.521 1.00 92.75 209 PRO A CA 1
ATOM 1617 C C . PRO A 1 209 ? 17.641 -2.691 -3.453 1.00 92.75 209 PRO A C 1
ATOM 1619 O O . PRO A 1 209 ? 17.912 -2.378 -4.612 1.00 92.75 209 PRO A O 1
ATOM 1622 N N . HIS A 1 210 ? 17.999 -3.879 -2.951 1.00 91.44 210 HIS A N 1
ATOM 1623 C CA . HIS A 1 210 ? 18.795 -4.888 -3.655 1.00 91.44 210 HIS A CA 1
ATOM 1624 C C . HIS A 1 210 ? 18.206 -5.330 -4.999 1.00 91.44 210 HIS A C 1
ATOM 1626 O O . HIS A 1 210 ? 18.990 -5.503 -5.938 1.00 91.44 210 HIS A O 1
ATOM 1632 N N . ALA A 1 211 ? 16.876 -5.390 -5.115 1.00 91.12 211 ALA A N 1
ATOM 1633 C CA . ALA A 1 211 ? 16.110 -5.551 -6.354 1.00 91.12 211 ALA A CA 1
ATOM 1634 C C . ALA A 1 211 ? 16.692 -4.734 -7.521 1.00 91.12 211 ALA A C 1
ATOM 1636 O O . ALA A 1 211 ? 16.829 -5.212 -8.644 1.00 91.12 211 ALA A O 1
ATOM 1637 N N . TYR A 1 212 ? 17.155 -3.514 -7.237 1.00 92.25 212 TYR A N 1
ATOM 1638 C CA . TYR A 1 212 ? 17.577 -2.557 -8.255 1.00 92.25 212 TYR A CA 1
ATOM 1639 C C . TYR A 1 212 ? 19.095 -2.423 -8.408 1.00 92.25 212 TYR A C 1
ATOM 1641 O O . TYR A 1 212 ? 19.568 -1.775 -9.338 1.00 92.25 212 TYR A O 1
ATOM 1649 N N . THR A 1 213 ? 19.894 -3.070 -7.554 1.00 86.38 213 THR A N 1
ATOM 1650 C CA . THR A 1 213 ? 21.371 -2.972 -7.598 1.00 86.38 213 THR A CA 1
ATOM 1651 C C . THR A 1 213 ? 21.983 -3.563 -8.872 1.00 86.38 213 THR A C 1
ATOM 1653 O O . THR A 1 213 ? 23.084 -3.182 -9.277 1.00 86.38 213 THR A O 1
ATOM 1656 N N . ARG A 1 214 ? 21.263 -4.474 -9.537 1.00 82.38 214 ARG A N 1
ATOM 1657 C CA . ARG A 1 214 ? 21.661 -5.051 -10.830 1.00 82.38 214 ARG A CA 1
ATOM 1658 C C . ARG A 1 214 ? 21.295 -4.161 -12.024 1.00 82.38 214 ARG A C 1
ATOM 1660 O O . ARG A 1 214 ? 21.735 -4.457 -13.128 1.00 82.38 214 ARG A O 1
ATOM 1667 N N . GLY A 1 215 ? 20.591 -3.056 -11.780 1.00 77.81 215 GLY A N 1
ATOM 1668 C CA . GLY A 1 215 ? 19.960 -2.225 -12.797 1.00 77.81 215 GLY A CA 1
ATOM 1669 C C . GLY A 1 215 ? 18.556 -2.751 -13.117 1.00 77.81 215 GLY A C 1
ATOM 1670 O O . GLY A 1 215 ? 18.414 -3.947 -13.374 1.00 77.81 215 GLY A O 1
ATOM 1671 N N . PRO A 1 216 ? 17.514 -1.899 -13.095 1.00 85.56 216 PRO A N 1
ATOM 1672 C CA . PRO A 1 216 ? 16.184 -2.320 -13.506 1.00 85.56 216 PRO A CA 1
ATOM 1673 C C . PRO A 1 216 ? 16.188 -2.644 -14.999 1.00 85.56 216 PRO A C 1
ATOM 1675 O O . PRO A 1 216 ? 16.794 -1.930 -15.804 1.00 85.56 216 PRO A O 1
ATOM 1678 N N . THR A 1 217 ? 15.487 -3.711 -15.356 1.00 86.62 217 THR A N 1
ATOM 1679 C CA . THR A 1 217 ? 15.161 -4.029 -16.745 1.00 86.62 217 THR A CA 1
ATOM 1680 C C . THR A 1 217 ? 13.686 -3.731 -16.929 1.00 86.62 217 THR A C 1
ATOM 1682 O O . THR A 1 217 ? 12.874 -4.163 -16.117 1.00 86.62 217 THR A O 1
ATOM 1685 N N . TRP A 1 218 ? 13.340 -2.961 -17.963 1.00 88.81 218 TRP A N 1
ATOM 1686 C CA . TRP A 1 218 ? 11.934 -2.767 -18.308 1.00 88.81 218 TRP A CA 1
ATOM 1687 C C . TRP A 1 218 ? 11.293 -4.124 -18.595 1.00 88.81 218 TRP A C 1
ATOM 1689 O O . TRP A 1 218 ? 11.912 -4.911 -19.320 1.00 88.81 218 TRP A O 1
ATOM 1699 N N . PRO A 1 219 ? 10.074 -4.382 -18.097 1.00 85.56 219 PRO A N 1
ATOM 1700 C CA . PRO A 1 219 ? 9.399 -5.640 -18.366 1.00 85.56 219 PRO A CA 1
ATOM 1701 C C . PRO A 1 219 ? 9.338 -5.941 -19.867 1.00 85.56 219 PRO A C 1
ATOM 1703 O O . PRO A 1 219 ? 9.135 -5.035 -20.685 1.00 85.56 219 PRO A O 1
ATOM 1706 N N . THR A 1 220 ? 9.537 -7.204 -20.254 1.00 80.00 220 THR A N 1
ATOM 1707 C CA . THR A 1 220 ? 9.763 -7.579 -21.663 1.00 80.00 220 THR A CA 1
ATOM 1708 C C . THR A 1 220 ? 8.643 -7.096 -22.586 1.00 80.00 220 THR A C 1
ATOM 1710 O O . THR A 1 220 ? 8.929 -6.512 -23.633 1.00 80.00 220 THR A O 1
ATOM 1713 N N . GLY A 1 221 ? 7.382 -7.265 -22.180 1.00 84.00 221 GLY A N 1
ATOM 1714 C CA . GLY A 1 221 ? 6.227 -6.839 -22.968 1.00 84.00 221 GLY A CA 1
ATOM 1715 C C . GLY A 1 221 ? 5.753 -5.407 -22.705 1.00 84.00 221 GLY A C 1
ATOM 1716 O O . GLY A 1 221 ? 4.727 -5.011 -23.248 1.00 84.00 221 GLY A O 1
ATOM 1717 N N . TYR A 1 222 ? 6.481 -4.608 -21.916 1.00 86.62 222 TYR A N 1
ATOM 1718 C CA . TYR A 1 222 ? 6.128 -3.210 -21.673 1.00 86.62 222 TYR A CA 1
ATOM 1719 C C . TYR A 1 222 ? 6.086 -2.424 -22.990 1.00 86.62 222 TYR A C 1
ATOM 1721 O O . TYR A 1 222 ? 7.098 -2.316 -23.689 1.00 86.62 222 TYR A O 1
ATOM 1729 N N . THR A 1 223 ? 4.919 -1.865 -23.314 1.00 85.06 223 THR A N 1
ATOM 1730 C CA . THR A 1 223 ? 4.659 -1.136 -24.568 1.00 85.06 223 THR A CA 1
ATOM 1731 C C . THR A 1 223 ? 4.847 0.379 -24.443 1.00 85.06 223 THR A C 1
ATOM 1733 O O . THR A 1 223 ? 4.801 1.091 -25.445 1.00 85.06 223 THR A O 1
ATOM 1736 N N . GLY A 1 224 ? 5.079 0.893 -23.230 1.00 83.44 224 GLY A N 1
ATOM 1737 C CA . GLY A 1 224 ? 5.373 2.305 -22.994 1.00 83.44 224 GLY A CA 1
ATOM 1738 C C . GLY A 1 224 ? 6.804 2.709 -23.373 1.00 83.44 224 GLY A C 1
ATOM 1739 O O . GLY A 1 224 ? 7.631 1.898 -23.792 1.00 83.44 224 GLY A O 1
ATOM 1740 N N . ILE A 1 225 ? 7.119 3.992 -23.182 1.00 85.81 225 ILE A N 1
ATOM 1741 C CA . ILE A 1 225 ? 8.458 4.537 -23.445 1.00 85.81 225 ILE A CA 1
ATOM 1742 C C . ILE A 1 225 ? 9.461 3.954 -22.439 1.00 85.81 225 ILE A C 1
ATOM 1744 O O . ILE A 1 225 ? 9.346 4.171 -21.234 1.00 85.81 225 ILE A O 1
ATOM 1748 N N . LYS A 1 226 ? 10.479 3.256 -22.949 1.00 90.12 226 LYS A N 1
ATOM 1749 C CA . LYS A 1 226 ? 11.551 2.631 -22.160 1.00 90.12 226 LYS A CA 1
ATOM 1750 C C . LYS A 1 226 ? 12.715 3.601 -21.966 1.00 90.12 226 LYS A C 1
ATOM 1752 O O . LYS A 1 226 ? 13.739 3.497 -22.638 1.00 90.12 226 LYS A O 1
ATOM 1757 N N . ALA A 1 227 ? 12.552 4.576 -21.077 1.00 89.94 227 ALA A N 1
ATOM 1758 C CA . ALA A 1 227 ? 13.614 5.536 -20.791 1.00 89.94 227 ALA A CA 1
ATOM 1759 C C . ALA A 1 227 ? 14.660 4.977 -19.814 1.00 89.94 227 ALA A C 1
ATOM 1761 O O . ALA A 1 227 ? 14.451 3.993 -19.101 1.00 89.94 227 ALA A O 1
ATOM 1762 N N . THR A 1 228 ? 15.812 5.634 -19.763 1.00 91.56 228 THR A N 1
ATOM 1763 C CA . THR A 1 228 ? 16.865 5.316 -18.801 1.00 91.56 228 THR A CA 1
ATOM 1764 C C . THR A 1 228 ? 16.389 5.606 -17.376 1.00 91.56 228 THR A C 1
ATOM 1766 O O . THR A 1 228 ? 16.054 6.741 -17.056 1.00 91.56 228 THR A O 1
ATOM 1769 N N . VAL A 1 229 ? 16.396 4.597 -16.500 1.00 93.88 229 VAL A N 1
ATOM 1770 C CA . VAL A 1 229 ? 16.041 4.776 -15.082 1.00 93.88 229 VAL A CA 1
ATOM 1771 C C . VAL A 1 229 ? 17.231 5.342 -14.300 1.00 93.88 229 VAL A C 1
ATOM 1773 O O . VAL A 1 229 ? 18.328 4.774 -14.339 1.00 93.88 229 VAL A O 1
ATOM 1776 N N . HIS A 1 230 ? 17.011 6.446 -13.585 1.00 94.00 230 HIS A N 1
ATOM 1777 C CA . HIS A 1 230 ? 18.019 7.197 -12.827 1.00 94.00 230 HIS A CA 1
ATOM 1778 C C . HIS A 1 230 ? 17.998 6.891 -11.324 1.00 94.00 230 HIS A C 1
ATOM 1780 O O . HIS A 1 230 ? 19.060 6.819 -10.698 1.00 94.00 230 HIS A O 1
ATOM 1786 N N . SER A 1 231 ? 16.814 6.665 -10.758 1.00 94.69 231 SER A N 1
ATOM 1787 C CA . SER A 1 231 ? 16.609 6.275 -9.360 1.00 94.69 231 SER A CA 1
ATOM 1788 C C . SER A 1 231 ? 15.419 5.329 -9.226 1.00 94.69 231 SER A C 1
ATOM 1790 O O . SER A 1 231 ? 14.494 5.345 -10.040 1.00 94.69 231 SER A O 1
ATOM 1792 N N . ALA A 1 232 ? 15.460 4.499 -8.188 1.00 95.88 232 ALA A N 1
ATOM 1793 C CA . ALA A 1 232 ? 14.279 3.855 -7.636 1.00 95.88 232 ALA A CA 1
ATOM 1794 C C . ALA A 1 232 ? 13.948 4.555 -6.316 1.00 95.88 232 ALA A C 1
ATOM 1796 O O . ALA A 1 232 ? 14.844 4.835 -5.521 1.00 95.88 232 ALA A O 1
ATOM 1797 N N . GLU A 1 233 ? 12.682 4.860 -6.087 1.00 94.69 233 GLU A N 1
ATOM 1798 C CA . GLU A 1 233 ? 12.227 5.714 -4.994 1.00 94.69 233 GLU A CA 1
ATOM 1799 C C . GLU A 1 233 ? 11.108 5.017 -4.240 1.00 94.69 233 GLU A C 1
ATOM 1801 O O . GLU A 1 233 ? 10.119 4.607 -4.835 1.00 94.69 233 GLU A O 1
ATOM 1806 N N . LEU A 1 234 ? 11.273 4.871 -2.935 1.00 93.44 234 LEU A N 1
ATOM 1807 C CA . LEU A 1 234 ? 10.289 4.280 -2.054 1.00 93.44 234 LEU A CA 1
ATOM 1808 C C . LEU A 1 234 ? 9.413 5.383 -1.461 1.00 93.44 234 LEU A C 1
ATOM 1810 O O . LEU A 1 234 ? 9.909 6.364 -0.901 1.00 93.44 234 LEU A O 1
ATOM 1814 N N . PHE A 1 235 ? 8.109 5.178 -1.546 1.00 92.50 235 PHE A N 1
ATOM 1815 C CA . PHE A 1 235 ? 7.069 6.062 -1.056 1.00 92.50 235 PHE A CA 1
ATOM 1816 C C . PHE A 1 235 ? 6.181 5.327 -0.054 1.00 92.50 235 PHE A C 1
ATOM 1818 O O . PHE A 1 235 ? 5.926 4.130 -0.180 1.00 92.50 235 PHE A O 1
ATOM 1825 N N . THR A 1 236 ? 5.694 6.055 0.944 1.00 88.75 236 THR A N 1
ATOM 1826 C CA . THR A 1 236 ? 4.710 5.572 1.923 1.00 88.75 236 THR A CA 1
ATOM 1827 C C . THR A 1 236 ? 3.513 6.515 1.986 1.00 88.75 236 THR A C 1
ATOM 1829 O O . THR A 1 236 ? 3.487 7.532 1.294 1.00 88.75 236 THR A O 1
ATOM 1832 N N . ARG A 1 237 ? 2.522 6.209 2.827 1.00 86.19 237 ARG A N 1
ATOM 1833 C CA . ARG A 1 237 ? 1.376 7.097 3.047 1.00 86.19 237 ARG A CA 1
ATOM 1834 C C . ARG A 1 237 ? 1.788 8.434 3.681 1.00 86.19 237 ARG A C 1
ATOM 1836 O O . ARG A 1 237 ? 2.460 8.473 4.706 1.00 86.19 237 ARG A O 1
ATOM 1843 N N . GLY A 1 238 ? 1.322 9.531 3.106 1.00 81.19 238 GLY A N 1
ATOM 1844 C CA . GLY A 1 238 ? 1.234 10.859 3.716 1.00 81.19 238 GLY A CA 1
ATOM 1845 C C . GLY A 1 238 ? -0.166 11.121 4.269 1.00 81.19 238 GLY A C 1
ATOM 1846 O O . GLY A 1 238 ? -0.956 10.196 4.408 1.00 81.19 238 GLY A O 1
ATOM 1847 N N . LEU A 1 239 ? -0.495 12.378 4.587 1.00 75.19 239 LEU A N 1
ATOM 1848 C CA . LEU A 1 239 ? -1.847 12.753 5.038 1.00 75.19 239 LEU A CA 1
ATOM 1849 C C . LEU A 1 239 ? -2.888 12.640 3.914 1.00 75.19 239 LEU A C 1
ATOM 1851 O O . LEU A 1 239 ? -3.925 12.012 4.101 1.00 75.19 239 LEU A O 1
ATOM 1855 N N . ASP A 1 240 ? -2.585 13.224 2.754 1.00 68.44 240 ASP A N 1
ATOM 1856 C CA . ASP A 1 240 ? -3.483 13.270 1.591 1.00 68.44 240 ASP A CA 1
ATOM 1857 C C . ASP A 1 240 ? -2.858 12.682 0.316 1.00 68.44 240 ASP A C 1
ATOM 1859 O O . ASP A 1 240 ? -3.539 12.556 -0.703 1.00 68.44 240 ASP A O 1
ATOM 1863 N N . ASP A 1 241 ? -1.580 12.307 0.375 1.00 74.88 241 ASP A N 1
ATOM 1864 C CA . ASP A 1 241 ? -0.814 11.795 -0.760 1.00 74.88 241 ASP A CA 1
ATOM 1865 C C . ASP A 1 241 ? 0.278 10.826 -0.286 1.00 74.88 241 ASP A C 1
ATOM 1867 O O . ASP A 1 241 ? 0.146 10.245 0.791 1.00 74.88 241 ASP A O 1
ATOM 1871 N N . TYR A 1 242 ? 1.347 10.647 -1.055 1.00 81.19 242 TYR A N 1
ATOM 1872 C CA . TYR A 1 242 ? 2.508 9.853 -0.677 1.00 81.19 242 TYR A CA 1
ATOM 1873 C C . TYR A 1 242 ? 3.660 10.725 -0.211 1.00 81.19 242 TYR A C 1
ATOM 1875 O O . TYR A 1 242 ? 3.798 11.887 -0.589 1.00 81.19 242 TYR A O 1
ATOM 1883 N N . VAL A 1 243 ? 4.520 10.134 0.608 1.00 88.25 243 VAL A N 1
ATOM 1884 C CA . VAL A 1 243 ? 5.740 10.774 1.085 1.00 88.25 243 VAL A CA 1
ATOM 1885 C C . VAL A 1 243 ? 6.924 9.921 0.683 1.00 88.25 243 VAL A C 1
ATOM 1887 O O . VAL A 1 243 ? 6.962 8.721 0.958 1.00 88.25 243 VAL A O 1
ATOM 1890 N N . TRP A 1 244 ? 7.879 10.559 0.012 1.00 91.88 244 TRP A N 1
ATOM 1891 C CA . TRP A 1 244 ? 9.168 9.964 -0.307 1.00 91.88 244 TRP A CA 1
ATOM 1892 C C . TRP A 1 244 ? 9.902 9.617 0.993 1.00 91.88 244 TRP A C 1
ATOM 1894 O O . TRP A 1 244 ? 10.076 10.479 1.856 1.00 91.88 244 TRP A O 1
ATOM 1904 N N . VAL A 1 245 ? 10.312 8.356 1.140 1.00 91.12 245 VAL A N 1
ATOM 1905 C CA . VAL A 1 245 ? 11.021 7.859 2.332 1.00 91.12 245 VAL A CA 1
ATOM 1906 C C . VAL A 1 245 ? 12.458 7.470 2.024 1.00 91.12 245 VAL A C 1
ATOM 1908 O O . VAL A 1 245 ? 13.353 7.790 2.804 1.00 91.12 245 VAL A O 1
ATOM 1911 N N . GLU A 1 246 ? 12.699 6.796 0.900 1.00 93.69 246 GLU A N 1
ATOM 1912 C CA . GLU A 1 246 ? 14.034 6.347 0.509 1.00 93.69 246 GLU A CA 1
ATOM 1913 C C . GLU A 1 246 ? 14.240 6.477 -1.000 1.00 93.69 246 GLU A C 1
ATOM 1915 O O . GLU A 1 246 ? 13.302 6.344 -1.780 1.00 93.69 246 GLU A O 1
ATOM 1920 N N . GLY A 1 247 ? 15.478 6.694 -1.436 1.00 94.56 247 GLY A N 1
ATOM 1921 C CA . GLY A 1 247 ? 15.826 6.748 -2.854 1.00 94.56 247 GLY A CA 1
ATOM 1922 C C . GLY A 1 247 ? 17.162 6.084 -3.119 1.00 94.56 247 GLY A C 1
ATOM 1923 O O . GLY A 1 247 ? 18.176 6.466 -2.538 1.00 94.56 247 GLY A O 1
ATOM 1924 N N . TYR A 1 248 ? 17.167 5.093 -4.001 1.00 95.69 248 TYR A N 1
ATOM 1925 C CA . TYR A 1 248 ? 18.371 4.430 -4.470 1.00 95.69 248 TYR A CA 1
ATOM 1926 C C . TYR A 1 248 ? 18.787 4.999 -5.827 1.00 95.69 248 TYR A C 1
ATOM 1928 O O . TYR A 1 248 ? 18.063 4.882 -6.818 1.00 95.69 248 TYR A O 1
ATOM 1936 N N . VAL A 1 249 ? 19.963 5.623 -5.872 1.00 95.00 249 VAL A N 1
ATOM 1937 C CA . VAL A 1 249 ? 20.531 6.217 -7.085 1.00 95.00 249 VAL A CA 1
ATOM 1938 C C . VAL A 1 249 ? 21.134 5.116 -7.949 1.00 95.00 249 VAL A C 1
ATOM 1940 O O . VAL A 1 249 ? 22.087 4.444 -7.548 1.00 95.00 249 VAL A O 1
ATOM 1943 N N . LEU A 1 250 ? 20.603 4.953 -9.157 1.00 93.69 250 LEU A N 1
ATOM 1944 C CA . LEU A 1 250 ? 21.005 3.899 -10.089 1.00 93.69 250 LEU A CA 1
ATOM 1945 C C . LEU A 1 250 ? 22.102 4.347 -11.051 1.00 93.69 250 LEU A C 1
ATOM 1947 O O . LEU A 1 250 ? 22.893 3.522 -11.504 1.00 93.69 250 LEU A O 1
ATOM 1951 N N . ARG A 1 251 ? 22.145 5.640 -11.394 1.00 90.31 251 ARG A N 1
ATOM 1952 C CA . ARG A 1 251 ? 23.035 6.178 -12.433 1.00 90.31 251 ARG A CA 1
ATOM 1953 C C . ARG A 1 251 ? 23.633 7.528 -12.053 1.00 90.31 251 ARG A C 1
ATOM 1955 O O . ARG A 1 251 ? 23.102 8.245 -11.211 1.00 90.31 251 ARG A O 1
ATOM 1962 N N . GLY A 1 252 ? 24.727 7.879 -12.727 1.00 90.75 252 GLY A N 1
ATOM 1963 C CA . GLY A 1 252 ? 25.453 9.133 -12.526 1.00 90.75 252 GLY A CA 1
ATOM 1964 C C . GLY A 1 252 ? 26.501 9.070 -11.404 1.00 90.75 252 GLY A C 1
ATOM 1965 O O . GLY A 1 252 ? 26.776 7.990 -10.875 1.00 90.75 252 GLY A O 1
ATOM 1966 N N . PRO A 1 253 ? 27.089 10.218 -11.018 1.00 91.31 253 PRO A N 1
ATOM 1967 C CA . PRO A 1 253 ? 28.211 10.288 -10.067 1.00 91.31 253 PRO A CA 1
ATOM 1968 C C . PRO A 1 253 ? 27.922 9.708 -8.672 1.00 91.31 253 PRO A C 1
ATOM 1970 O O . PRO A 1 253 ? 28.840 9.335 -7.940 1.00 91.31 253 PRO A O 1
ATOM 1973 N N . HIS A 1 254 ? 26.643 9.610 -8.303 1.00 90.94 254 HIS A N 1
ATOM 1974 C CA . HIS A 1 254 ? 26.189 9.098 -7.010 1.00 90.94 254 HIS A CA 1
ATOM 1975 C C . HIS A 1 254 ? 25.573 7.693 -7.096 1.00 90.94 254 HIS A C 1
ATOM 1977 O O . HIS A 1 254 ? 24.950 7.254 -6.130 1.00 90.94 254 HIS A O 1
ATOM 1983 N N . ALA A 1 255 ? 25.744 6.969 -8.209 1.00 92.44 255 ALA A N 1
ATOM 1984 C CA . ALA A 1 255 ? 25.232 5.607 -8.355 1.00 92.44 255 ALA A CA 1
ATOM 1985 C C . ALA A 1 255 ? 25.660 4.696 -7.187 1.00 92.44 255 ALA A C 1
ATOM 1987 O O . ALA A 1 255 ? 26.791 4.762 -6.696 1.00 92.44 255 ALA A O 1
ATOM 1988 N N . GLY A 1 256 ? 24.732 3.856 -6.724 1.00 90.94 256 GLY A N 1
ATOM 1989 C CA . GLY A 1 256 ? 24.932 2.978 -5.571 1.00 90.94 256 GLY A CA 1
ATOM 1990 C C . GLY A 1 256 ? 24.609 3.602 -4.215 1.00 90.94 256 GLY A C 1
ATOM 1991 O O . GLY A 1 256 ? 24.794 2.946 -3.186 1.00 90.94 256 GLY A O 1
ATOM 1992 N N . THR A 1 257 ? 24.141 4.848 -4.202 1.00 93.19 257 THR A N 1
ATOM 1993 C CA . THR A 1 257 ? 23.808 5.584 -2.980 1.00 93.19 257 THR A CA 1
ATOM 1994 C C . THR A 1 257 ? 22.336 5.406 -2.625 1.00 93.19 257 THR A C 1
ATOM 1996 O O . THR A 1 257 ? 21.469 5.621 -3.465 1.00 93.19 257 THR A O 1
ATOM 1999 N N . LEU A 1 258 ? 22.061 5.042 -1.374 1.00 93.12 258 LEU A N 1
ATOM 2000 C CA . LEU A 1 258 ? 20.739 5.056 -0.760 1.00 93.12 258 LEU A CA 1
ATOM 2001 C C . LEU A 1 258 ? 20.604 6.312 0.107 1.00 93.12 258 LEU A C 1
ATOM 2003 O O . LEU A 1 258 ? 21.368 6.510 1.054 1.00 93.12 258 LEU A O 1
ATOM 2007 N N . LEU A 1 259 ? 19.624 7.139 -0.222 1.00 92.75 259 LEU A N 1
ATOM 2008 C CA . LEU A 1 259 ? 19.220 8.328 0.518 1.00 92.75 259 LEU A CA 1
ATOM 2009 C C . LEU A 1 259 ? 17.977 8.000 1.345 1.00 92.75 259 LEU A C 1
ATOM 2011 O O . LEU A 1 259 ? 17.109 7.267 0.869 1.00 92.75 259 LEU A O 1
ATOM 2015 N N . ARG A 1 260 ? 17.877 8.548 2.558 1.00 91.31 260 ARG A N 1
ATOM 2016 C CA . ARG A 1 260 ? 16.718 8.363 3.446 1.00 91.31 260 ARG A CA 1
ATOM 2017 C C . ARG A 1 260 ? 16.216 9.694 3.996 1.00 91.31 260 ARG A C 1
ATOM 2019 O O . ARG A 1 260 ? 17.009 10.475 4.524 1.00 91.31 260 ARG A O 1
ATOM 2026 N N . ALA A 1 261 ? 14.907 9.920 3.915 1.00 87.00 261 ALA A N 1
ATOM 2027 C CA . ALA A 1 261 ? 14.225 11.009 4.607 1.00 87.00 261 ALA A CA 1
ATOM 2028 C C . ALA A 1 261 ? 13.894 10.633 6.054 1.00 87.00 261 ALA A C 1
ATOM 2030 O O . ALA A 1 261 ? 13.621 9.478 6.377 1.00 87.00 261 ALA A O 1
ATOM 2031 N N . SER A 1 262 ? 13.837 11.652 6.913 1.00 81.94 262 SER A N 1
ATOM 2032 C CA . SER A 1 262 ? 13.192 11.530 8.218 1.00 81.94 262 SER A CA 1
ATOM 2033 C C . SER A 1 262 ? 11.689 11.696 8.039 1.00 81.94 262 SER A C 1
ATOM 2035 O O . SER A 1 262 ? 11.225 12.789 7.708 1.00 81.94 262 SER A O 1
ATOM 2037 N N . VAL A 1 263 ? 10.926 10.625 8.255 1.00 83.69 263 VAL A N 1
ATOM 2038 C CA . VAL A 1 263 ? 9.460 10.672 8.252 1.00 83.69 263 VAL A CA 1
ATOM 2039 C C . VAL A 1 263 ? 8.965 10.255 9.641 1.00 83.69 263 VAL A C 1
ATOM 2041 O O . VAL A 1 263 ? 8.910 9.060 9.925 1.00 83.69 263 VAL A O 1
ATOM 2044 N N . PRO A 1 264 ? 8.614 11.213 10.527 1.00 75.00 264 PRO A N 1
ATOM 2045 C CA . PRO A 1 264 ? 8.447 10.963 11.968 1.00 75.00 264 PRO A CA 1
ATOM 2046 C C . PRO A 1 264 ? 7.397 9.916 12.362 1.00 75.00 264 PRO A C 1
ATOM 2048 O O . PRO A 1 264 ? 7.412 9.418 13.481 1.00 75.00 264 PRO A O 1
ATOM 2051 N N . TYR A 1 265 ? 6.456 9.615 11.469 1.00 77.25 265 TYR A N 1
ATOM 2052 C CA . TYR A 1 265 ? 5.337 8.698 11.700 1.00 77.25 265 TYR A CA 1
ATOM 2053 C C . TYR A 1 265 ? 5.492 7.357 10.969 1.00 77.25 265 TYR A C 1
ATOM 2055 O O . TYR A 1 265 ? 4.537 6.581 10.911 1.00 77.25 265 TYR A O 1
ATOM 2063 N N . VAL A 1 266 ? 6.664 7.094 10.386 1.00 77.12 266 VAL A N 1
ATOM 2064 C CA . VAL A 1 266 ? 7.010 5.800 9.793 1.00 77.12 266 VAL A CA 1
ATOM 2065 C C . VAL A 1 266 ? 7.931 5.083 10.784 1.00 77.12 266 VAL A C 1
ATOM 2067 O O . VAL A 1 266 ? 9.072 5.515 10.962 1.00 77.12 266 VAL A O 1
ATOM 2070 N N . PRO A 1 267 ? 7.452 4.032 11.473 1.00 68.00 267 PRO A N 1
ATOM 2071 C CA . PRO A 1 267 ? 8.239 3.330 12.478 1.00 68.00 267 PRO A CA 1
ATOM 2072 C C . PRO A 1 267 ? 9.427 2.606 11.835 1.00 68.00 267 PRO A C 1
ATOM 2074 O O . PRO A 1 267 ? 9.466 2.391 10.624 1.00 68.00 267 PRO A O 1
ATOM 2077 N N . ASN A 1 268 ? 10.405 2.235 12.665 1.00 64.50 268 ASN A N 1
ATOM 2078 C CA . ASN A 1 268 ? 11.554 1.402 12.283 1.00 64.50 268 ASN A CA 1
ATOM 2079 C C . ASN A 1 268 ? 12.427 1.961 11.146 1.00 64.50 268 ASN A C 1
ATOM 2081 O O . ASN A 1 268 ? 13.194 1.224 10.526 1.00 64.50 268 ASN A O 1
ATOM 2085 N N . ARG A 1 269 ? 12.357 3.272 10.883 1.00 69.62 269 ARG A N 1
ATOM 2086 C CA . ARG A 1 269 ? 13.243 3.930 9.923 1.00 69.62 269 ARG A CA 1
ATOM 2087 C C . ARG A 1 269 ? 14.513 4.403 10.623 1.00 69.62 269 ARG A C 1
ATOM 2089 O O . ARG A 1 269 ? 14.417 5.129 11.614 1.00 69.62 269 ARG A O 1
ATOM 2096 N N . PRO A 1 270 ? 15.702 4.031 10.117 1.00 65.25 270 PRO A N 1
ATOM 2097 C CA . PRO A 1 270 ? 16.944 4.642 10.560 1.00 65.25 270 PRO A CA 1
ATOM 2098 C C . PRO A 1 270 ? 16.863 6.168 10.418 1.00 65.25 270 PRO A C 1
ATOM 2100 O O . PRO A 1 270 ? 16.148 6.654 9.535 1.00 65.25 270 PRO A O 1
ATOM 2103 N N . PRO A 1 271 ? 17.606 6.929 11.240 1.00 66.50 271 PRO A N 1
ATOM 2104 C CA . PRO A 1 271 ? 17.677 8.375 11.094 1.00 66.50 271 PRO A CA 1
ATOM 2105 C C . PRO A 1 271 ? 18.074 8.771 9.660 1.00 66.50 271 PRO A C 1
ATOM 2107 O O . PRO A 1 271 ? 18.724 7.984 8.955 1.00 66.50 271 PRO A O 1
ATOM 2110 N N . PRO A 1 272 ? 17.682 9.981 9.218 1.00 76.38 272 PRO A N 1
ATOM 2111 C CA . PRO A 1 272 ? 18.001 10.472 7.883 1.00 76.38 272 PRO A CA 1
ATOM 2112 C C . PRO A 1 272 ? 19.501 10.359 7.625 1.00 76.38 272 PRO A C 1
ATOM 2114 O O . PRO A 1 272 ? 20.324 10.606 8.508 1.00 76.38 272 PRO A O 1
ATOM 2117 N N . GLY A 1 273 ? 19.864 9.971 6.408 1.00 78.62 273 GLY A N 1
ATOM 2118 C CA . GLY A 1 273 ? 21.254 9.682 6.110 1.00 78.62 273 GLY A CA 1
ATOM 2119 C C . GLY A 1 273 ? 21.489 9.205 4.691 1.00 78.62 273 GLY A C 1
ATOM 2120 O O . GLY A 1 273 ? 20.566 9.018 3.897 1.00 78.62 273 GLY A O 1
ATOM 2121 N N . THR A 1 274 ? 22.770 9.020 4.395 1.00 77.88 274 THR A N 1
ATOM 2122 C CA . THR A 1 274 ? 23.267 8.563 3.102 1.00 77.88 274 THR A CA 1
ATOM 2123 C C . THR A 1 274 ? 24.115 7.319 3.317 1.00 77.88 274 THR A C 1
ATOM 2125 O O . THR A 1 274 ? 25.072 7.345 4.087 1.00 77.88 274 THR A O 1
ATOM 2128 N N . PHE A 1 275 ? 23.781 6.235 2.623 1.00 79.12 275 PHE A N 1
ATOM 2129 C CA . PHE A 1 275 ? 24.469 4.950 2.731 1.00 79.12 275 PHE A CA 1
ATOM 2130 C C . PHE A 1 275 ? 24.921 4.505 1.341 1.00 79.12 275 PHE A C 1
ATOM 2132 O O . PHE A 1 275 ? 24.138 4.541 0.395 1.00 79.12 275 PHE A O 1
ATOM 2139 N N . ARG A 1 276 ? 26.172 4.061 1.184 1.00 74.50 276 ARG A N 1
ATOM 2140 C CA . ARG A 1 276 ? 26.618 3.420 -0.063 1.00 74.50 276 ARG A CA 1
ATOM 2141 C C . ARG A 1 276 ? 26.424 1.915 0.051 1.00 74.50 276 ARG A C 1
ATOM 2143 O O . ARG A 1 276 ? 26.922 1.300 0.989 1.00 74.50 276 ARG A O 1
ATOM 2150 N N . SER A 1 277 ? 25.719 1.323 -0.908 1.00 64.38 277 SER A N 1
ATOM 2151 C CA . SER A 1 277 ? 25.596 -0.133 -0.991 1.00 64.38 277 SER A CA 1
ATOM 2152 C C . SER A 1 277 ? 26.976 -0.760 -1.222 1.00 64.38 277 SER A C 1
ATOM 2154 O O . SER A 1 277 ? 27.668 -0.393 -2.174 1.00 64.38 277 SER A O 1
ATOM 2156 N N . GLN A 1 278 ? 27.370 -1.722 -0.380 1.00 57.38 278 GLN A N 1
ATOM 2157 C CA . GLN A 1 278 ? 28.647 -2.444 -0.509 1.00 57.38 278 GLN A CA 1
ATOM 2158 C C . GLN A 1 278 ? 28.766 -3.178 -1.861 1.00 57.38 278 GLN A C 1
ATOM 2160 O O . GLN A 1 278 ? 29.851 -3.261 -2.430 1.00 57.38 278 GLN A O 1
ATOM 2165 N N . ILE A 1 279 ? 27.639 -3.614 -2.438 1.00 56.75 279 ILE A N 1
ATOM 2166 C CA . ILE A 1 279 ? 27.572 -4.250 -3.768 1.00 56.75 279 ILE A CA 1
ATOM 2167 C C . ILE A 1 279 ? 27.914 -3.253 -4.892 1.00 56.75 279 ILE A C 1
ATOM 2169 O O . ILE A 1 279 ? 28.439 -3.633 -5.936 1.00 56.75 279 ILE A O 1
ATOM 2173 N N . ALA A 1 280 ? 27.646 -1.960 -4.696 1.00 50.97 280 ALA A N 1
ATOM 2174 C CA . ALA A 1 280 ? 28.013 -0.932 -5.667 1.00 50.97 280 ALA A CA 1
ATOM 2175 C C . ALA A 1 280 ? 29.503 -0.550 -5.583 1.00 50.97 280 ALA A C 1
ATOM 2177 O O . ALA A 1 280 ? 30.101 -0.200 -6.600 1.00 50.97 280 ALA A O 1
ATOM 2178 N N . GLN A 1 281 ? 30.120 -0.651 -4.397 1.00 49.66 281 GLN A N 1
ATOM 2179 C CA . GLN A 1 281 ? 31.551 -0.377 -4.214 1.00 49.66 281 GLN A CA 1
ATOM 2180 C C . GLN A 1 281 ? 32.435 -1.393 -4.948 1.00 49.66 281 GLN A C 1
ATOM 2182 O O . GLN A 1 281 ? 33.405 -0.992 -5.586 1.00 49.66 281 GLN A O 1
ATOM 2187 N N . SER A 1 282 ? 32.076 -2.679 -4.939 1.00 49.28 282 SER A N 1
ATOM 2188 C CA . SER A 1 282 ? 32.838 -3.717 -5.648 1.00 49.28 282 SER A CA 1
ATOM 2189 C C . SER A 1 282 ? 32.805 -3.552 -7.174 1.00 49.28 282 SER A C 1
ATOM 2191 O O . SER A 1 282 ? 33.809 -3.799 -7.835 1.00 49.28 282 SER A O 1
ATOM 2193 N N . ARG A 1 283 ? 31.701 -3.052 -7.748 1.00 51.28 283 ARG A N 1
ATOM 2194 C CA . ARG A 1 283 ? 31.597 -2.763 -9.193 1.00 51.28 283 ARG A CA 1
ATOM 2195 C C . ARG A 1 283 ? 32.360 -1.511 -9.627 1.00 51.28 283 ARG A C 1
ATOM 2197 O O . ARG A 1 283 ? 32.971 -1.522 -10.687 1.00 51.28 283 ARG A O 1
ATOM 2204 N N . LEU A 1 284 ? 32.351 -0.451 -8.816 1.00 48.34 284 LEU A N 1
ATOM 2205 C CA . LEU A 1 284 ? 33.150 0.757 -9.076 1.00 48.34 284 LEU A CA 1
ATOM 2206 C C . LEU A 1 284 ? 34.658 0.480 -9.035 1.00 48.34 284 LEU A C 1
ATOM 2208 O O . LEU A 1 284 ? 35.410 1.141 -9.744 1.00 48.34 284 LEU A O 1
ATOM 2212 N N . LEU A 1 285 ? 35.086 -0.485 -8.218 1.00 47.75 285 LEU A N 1
ATOM 2213 C CA . LEU A 1 285 ? 36.479 -0.927 -8.142 1.00 47.75 285 LEU A CA 1
ATOM 2214 C C . LEU A 1 285 ? 36.865 -1.878 -9.283 1.00 47.75 285 LEU A C 1
ATOM 2216 O O . LEU A 1 285 ? 38.013 -1.860 -9.692 1.00 47.75 285 LEU A O 1
ATOM 2220 N N . ALA A 1 286 ? 35.927 -2.668 -9.814 1.00 47.66 286 ALA A N 1
ATOM 2221 C CA . ALA A 1 286 ? 36.178 -3.579 -10.937 1.00 47.66 286 ALA A CA 1
ATOM 2222 C C . ALA A 1 286 ? 36.126 -2.903 -12.324 1.00 47.66 286 ALA A C 1
ATOM 2224 O O . ALA A 1 286 ? 36.537 -3.503 -13.311 1.00 47.66 286 ALA A O 1
ATOM 2225 N N . ALA A 1 287 ? 35.579 -1.686 -12.412 1.00 48.19 287 ALA A N 1
ATOM 2226 C CA . ALA A 1 287 ? 35.495 -0.893 -13.644 1.00 48.19 287 ALA A CA 1
ATOM 2227 C C . ALA A 1 287 ? 36.600 0.182 -13.762 1.00 48.19 287 ALA A C 1
ATOM 2229 O O . ALA A 1 287 ? 36.534 1.024 -14.658 1.00 48.19 287 ALA A O 1
ATOM 2230 N N . ARG A 1 288 ? 37.568 0.183 -12.839 1.00 43.97 288 ARG A N 1
ATOM 2231 C CA . ARG A 1 288 ? 38.795 0.990 -12.867 1.00 43.97 288 ARG A CA 1
ATOM 2232 C C . ARG A 1 288 ? 39.984 0.082 -13.129 1.00 43.97 288 ARG A C 1
ATOM 2234 O O . ARG A 1 288 ? 40.921 0.573 -13.787 1.00 43.97 288 ARG A O 1
#

Sequence (288 aa):
MPPTLRETFARLREVLSSANQAVWDRAAHSPFHRTYLVNMLYRASRVGVVDELAVVLKRFDHVRPQSDPAALMDVLFYRGGDLGAGILWGDRFHPHLMSAAGALGGSDEQVLLGAQHFTRAVFDGWEHYAKTPTLHEALLQKRLDCIRATDMVGSLYRNAGRAGYYTVRWSAGMTGYTAAAAEVPRSGGPAIVVVDGLESPQTTAELWPHAYTRGPTWPTGYTGIKATVHSAELFTRGLDDYVWVEGYVLRGPHAGTLLRASVPYVPNRPPPGTFRSQIAQSRLLAAR

Radius of gyration: 18.9 Å; chains: 1; bounding box: 59×34×48 Å

pLDDT: mean 89.78, std 11.09, range [43.97, 98.62]